Protein AF-A0A1Y2IR19-F1 (afdb_monomer_lite)

Organism: Trametes coccinea (strain BRFM310) (NCBI:txid1353009)

Structure (mmCIF, N/CA/C/O backbone):
data_AF-A0A1Y2IR19-F1
#
_entry.id   AF-A0A1Y2IR19-F1
#
loop_
_atom_site.group_PDB
_atom_site.id
_atom_site.type_symbol
_atom_site.label_atom_id
_atom_site.label_alt_id
_atom_site.label_comp_id
_atom_site.label_asym_id
_atom_site.label_entity_id
_atom_site.label_seq_id
_atom_site.pdbx_PDB_ins_code
_atom_site.Cartn_x
_atom_site.Cartn_y
_atom_site.Cartn_z
_atom_site.occupancy
_atom_site.B_iso_or_equiv
_atom_site.auth_seq_id
_atom_site.auth_comp_id
_atom_site.auth_asym_id
_atom_site.auth_atom_id
_atom_site.pdbx_PDB_model_num
ATOM 1 N N . MET A 1 1 ? 12.924 38.387 -30.082 1.00 34.22 1 MET A N 1
ATOM 2 C CA . MET A 1 1 ? 13.156 39.461 -31.068 1.00 34.22 1 MET A CA 1
ATOM 3 C C . MET A 1 1 ? 13.912 38.854 -32.235 1.00 34.22 1 MET A C 1
ATOM 5 O O . MET A 1 1 ? 14.969 38.280 -32.019 1.00 34.22 1 MET A O 1
ATOM 9 N N . ASN A 1 2 ? 13.281 38.864 -33.410 1.00 26.08 2 ASN A N 1
ATOM 10 C CA . ASN A 1 2 ? 13.802 38.359 -34.683 1.00 26.08 2 ASN A CA 1
ATOM 11 C C . ASN A 1 2 ? 15.073 39.099 -35.118 1.00 26.08 2 ASN A C 1
ATOM 13 O O . ASN A 1 2 ? 15.175 40.289 -34.840 1.00 26.08 2 ASN A O 1
ATOM 17 N N . MET A 1 3 ? 15.934 38.433 -35.898 1.00 25.92 3 MET A N 1
ATOM 18 C CA . MET A 1 3 ? 16.256 38.776 -37.306 1.00 25.92 3 MET A CA 1
ATOM 19 C C . MET A 1 3 ? 17.532 38.040 -37.758 1.00 25.92 3 MET A C 1
ATOM 21 O O . MET A 1 3 ? 18.566 38.133 -37.115 1.00 25.92 3 MET A O 1
ATOM 25 N N . CYS A 1 4 ? 17.408 37.119 -38.723 1.00 29.92 4 CYS A N 1
ATOM 26 C CA . CYS A 1 4 ? 17.711 37.288 -40.165 1.00 29.92 4 CYS A CA 1
ATOM 27 C C . CYS A 1 4 ? 19.209 37.134 -40.485 1.00 29.92 4 CYS A C 1
ATOM 29 O O . CYS A 1 4 ? 20.026 37.951 -40.094 1.00 29.92 4 CYS A O 1
ATOM 31 N N . ARG A 1 5 ? 19.609 36.003 -41.087 1.00 35.03 5 ARG A N 1
ATOM 32 C CA . ARG A 1 5 ? 19.753 35.804 -42.551 1.00 35.03 5 ARG A CA 1
ATOM 33 C C . ARG A 1 5 ? 20.664 36.847 -43.202 1.00 35.03 5 ARG A C 1
ATOM 35 O O . ARG A 1 5 ? 20.231 37.975 -43.375 1.00 35.03 5 ARG A O 1
ATOM 42 N N . LEU A 1 6 ? 21.787 36.399 -43.765 1.00 30.52 6 LEU A N 1
ATOM 43 C CA . LEU A 1 6 ? 22.109 36.739 -45.150 1.00 30.52 6 LEU A CA 1
ATOM 44 C C . LEU A 1 6 ? 22.976 35.648 -45.790 1.00 30.52 6 LEU A C 1
ATOM 46 O O . LEU A 1 6 ? 23.957 35.174 -45.227 1.00 30.52 6 LEU A O 1
ATOM 50 N N . CYS A 1 7 ? 22.519 35.235 -46.962 1.00 29.80 7 CYS A N 1
ATOM 51 C CA . CYS A 1 7 ? 23.092 34.273 -47.883 1.00 29.80 7 CYS A CA 1
ATOM 52 C C . CYS A 1 7 ? 23.447 35.055 -49.156 1.00 29.80 7 CYS A C 1
ATOM 54 O O . CYS A 1 7 ? 22.727 35.994 -49.499 1.00 29.80 7 CYS A O 1
ATOM 56 N N . GLY A 1 8 ? 24.488 34.631 -49.870 1.00 30.08 8 GLY A N 1
ATOM 57 C CA . GLY A 1 8 ? 24.754 35.011 -51.259 1.00 30.08 8 GLY A CA 1
ATOM 58 C C . GLY A 1 8 ? 26.119 35.667 -51.462 1.00 30.08 8 GLY A C 1
ATOM 59 O O . GLY A 1 8 ? 26.592 36.381 -50.591 1.00 30.08 8 GLY A O 1
ATOM 60 N N . LEU A 1 9 ? 26.806 35.509 -52.590 1.00 31.14 9 LEU A N 1
ATOM 61 C CA . LEU A 1 9 ? 26.592 34.734 -53.819 1.00 31.14 9 LEU A CA 1
ATOM 62 C C . LEU A 1 9 ? 27.781 35.112 -54.749 1.00 31.14 9 LEU A C 1
ATOM 64 O O . LEU A 1 9 ? 28.275 36.231 -54.655 1.00 31.14 9 LEU A O 1
ATOM 68 N N . LEU A 1 10 ? 28.125 34.226 -55.693 1.00 30.02 10 LEU A N 1
ATOM 69 C CA . LEU A 1 10 ? 28.715 34.497 -57.028 1.00 30.02 10 LEU A CA 1
ATOM 70 C C . LEU A 1 10 ? 30.253 34.572 -57.250 1.00 30.02 10 LEU A C 1
ATOM 72 O O . LEU A 1 10 ? 30.933 35.512 -56.863 1.00 30.02 10 LEU A O 1
ATOM 76 N N . ASN A 1 11 ? 30.679 33.611 -58.090 1.00 29.73 11 ASN A N 1
ATOM 77 C CA . ASN A 1 11 ? 31.452 33.729 -59.347 1.00 29.73 11 ASN A CA 1
ATOM 78 C C . ASN A 1 11 ? 32.995 33.899 -59.380 1.00 29.73 11 ASN A C 1
ATOM 80 O O . ASN A 1 11 ? 33.532 34.980 -59.192 1.00 29.73 11 ASN A O 1
ATOM 84 N N . CYS A 1 12 ? 33.655 32.784 -59.760 1.00 27.86 12 CYS A N 1
ATOM 85 C CA . CYS A 1 12 ? 34.624 32.531 -60.866 1.00 27.86 12 CYS A CA 1
ATOM 86 C C . CYS A 1 12 ? 35.079 33.693 -61.802 1.00 27.86 12 CYS A C 1
ATOM 88 O O . CYS A 1 12 ? 34.293 34.622 -61.964 1.00 27.86 12 CYS A O 1
ATOM 90 N N . PRO A 1 13 ? 36.175 33.576 -62.621 1.00 47.44 13 PRO A N 1
ATOM 91 C CA . PRO A 1 13 ? 37.194 32.503 -62.745 1.00 47.44 13 PRO A CA 1
ATOM 92 C C . PRO A 1 13 ? 38.672 32.952 -63.046 1.00 47.44 13 PRO A C 1
ATOM 94 O O . PRO A 1 13 ? 38.966 34.112 -63.292 1.00 47.44 13 PRO A O 1
ATOM 97 N N . HIS A 1 14 ? 39.577 31.960 -63.139 1.00 30.75 14 HIS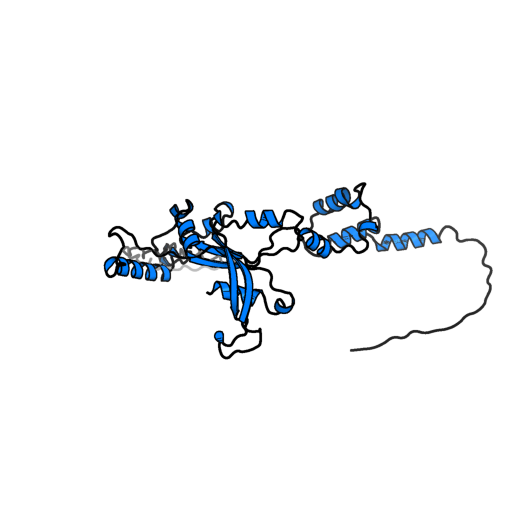 A N 1
ATOM 98 C CA . HIS A 1 14 ? 40.872 31.934 -63.866 1.00 30.75 14 HIS A CA 1
ATOM 99 C C . HIS A 1 14 ? 42.060 32.783 -63.362 1.00 30.75 14 HIS A C 1
ATOM 101 O O . HIS A 1 14 ? 42.230 33.948 -63.704 1.00 30.75 14 HIS A O 1
ATOM 107 N N . SER A 1 15 ? 43.030 32.100 -62.746 1.00 28.88 15 SER A N 1
ATOM 108 C CA . SER A 1 15 ? 44.446 32.246 -63.109 1.00 28.88 15 SER A CA 1
ATOM 109 C C . SER A 1 15 ? 45.190 30.957 -62.781 1.00 28.88 15 SER A C 1
ATOM 111 O O . SER A 1 15 ? 45.257 30.515 -61.637 1.00 28.88 15 SER A O 1
ATOM 113 N N . VAL A 1 16 ? 45.704 30.327 -63.834 1.00 37.91 16 VAL A N 1
ATOM 114 C CA . VAL A 1 16 ? 46.590 29.169 -63.771 1.00 37.91 16 VAL A CA 1
ATOM 115 C C . VAL A 1 16 ? 47.927 29.648 -63.216 1.00 37.91 16 VAL A C 1
ATOM 117 O O . VAL A 1 16 ? 48.659 30.353 -63.904 1.00 37.91 16 VAL A O 1
ATOM 120 N N . VAL A 1 17 ? 48.271 29.237 -61.997 1.00 30.05 17 VAL A N 1
ATOM 121 C CA . VAL A 1 17 ? 49.658 29.266 -61.527 1.00 30.05 17 VAL A CA 1
ATOM 122 C C . VAL A 1 17 ? 50.074 27.833 -61.243 1.00 30.05 17 VAL A C 1
ATOM 124 O O . VAL A 1 17 ? 49.653 27.204 -60.275 1.00 30.05 17 VAL A O 1
ATOM 127 N N . ARG A 1 18 ? 50.912 27.311 -62.141 1.00 35.47 18 ARG A N 1
ATOM 128 C CA . ARG A 1 18 ? 51.757 26.144 -61.900 1.00 35.47 18 ARG A CA 1
ATOM 129 C C . ARG A 1 18 ? 52.673 26.484 -60.721 1.00 35.47 18 ARG A C 1
ATOM 131 O O . ARG A 1 18 ? 53.614 27.251 -60.893 1.00 35.47 18 ARG A O 1
ATOM 138 N N . VAL A 1 19 ? 52.432 25.892 -59.554 1.00 32.03 19 VAL A N 1
ATOM 139 C CA . VAL A 1 19 ? 53.457 25.761 -58.511 1.00 32.03 19 VAL A CA 1
ATOM 140 C C . VAL A 1 19 ? 53.736 24.279 -58.319 1.00 32.03 19 VAL A C 1
ATOM 142 O O . VAL A 1 19 ? 52.945 23.526 -57.765 1.00 32.03 19 VAL A O 1
ATOM 145 N N . VAL A 1 20 ? 54.843 23.896 -58.948 1.00 33.44 20 VAL A N 1
ATOM 146 C CA . VAL A 1 20 ? 55.865 22.933 -58.533 1.00 33.44 20 VAL A CA 1
ATOM 147 C C . VAL A 1 20 ? 55.521 22.075 -57.309 1.00 33.44 20 VAL A C 1
ATOM 149 O O . VAL A 1 20 ? 55.267 22.568 -56.213 1.00 33.44 20 VAL A O 1
ATOM 152 N N . ALA A 1 21 ? 55.606 20.764 -57.532 1.00 42.03 21 ALA A N 1
ATOM 153 C CA . ALA A 1 21 ? 55.638 19.713 -56.529 1.00 42.03 21 ALA A CA 1
ATOM 154 C C . ALA A 1 21 ? 56.505 20.086 -55.316 1.00 42.03 21 ALA A C 1
ATOM 156 O O . ALA A 1 21 ? 57.689 20.381 -55.463 1.00 42.03 21 ALA A O 1
ATOM 157 N N . GLY A 1 22 ? 55.923 20.033 -54.117 1.00 41.91 22 GLY A N 1
ATOM 158 C CA . GLY A 1 22 ? 56.697 20.307 -52.911 1.00 41.91 22 GLY A CA 1
ATOM 159 C C . GLY A 1 22 ? 55.935 20.391 -51.596 1.00 41.91 22 GLY A C 1
ATOM 160 O O . GLY A 1 22 ? 56.416 21.068 -50.703 1.00 41.91 22 GLY A O 1
ATOM 161 N N . VAL A 1 23 ? 54.772 19.750 -51.424 1.00 40.78 23 VAL A N 1
ATOM 162 C CA . VAL A 1 23 ? 54.129 19.673 -50.095 1.00 40.78 23 VAL A CA 1
ATOM 163 C C . VAL A 1 23 ? 53.425 18.327 -49.938 1.00 40.78 23 VAL A C 1
ATOM 165 O O . VAL A 1 23 ? 52.211 18.238 -50.058 1.00 40.78 23 VAL A O 1
ATOM 168 N N . HIS A 1 24 ? 54.183 17.254 -49.695 1.00 46.19 24 HIS A N 1
ATOM 169 C CA . HIS A 1 24 ? 53.590 15.929 -49.451 1.00 46.19 24 HIS A CA 1
ATOM 170 C C . HIS A 1 24 ? 53.816 15.360 -48.044 1.00 46.19 24 H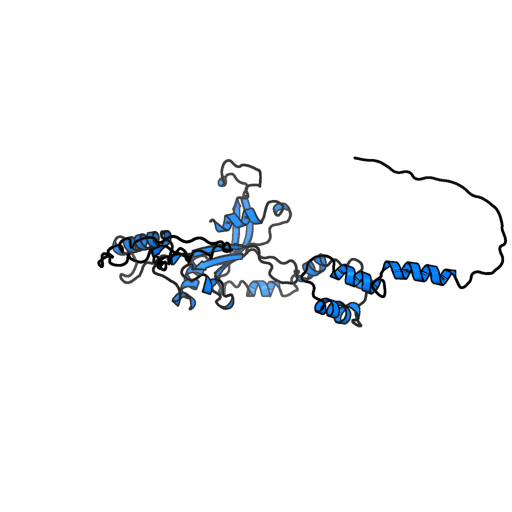IS A C 1
ATOM 172 O O . HIS A 1 24 ? 53.473 14.209 -47.807 1.00 46.19 24 HIS A O 1
ATOM 178 N N . LEU A 1 25 ? 54.316 16.149 -47.083 1.00 44.78 25 LEU A N 1
ATOM 179 C CA . LEU A 1 25 ? 54.524 15.641 -45.714 1.00 44.78 25 LEU A CA 1
ATOM 180 C C . LEU A 1 25 ? 54.126 16.591 -44.569 1.00 44.78 25 LEU A C 1
ATOM 182 O O . LEU A 1 25 ? 53.897 16.126 -43.458 1.00 44.78 25 LEU A O 1
ATOM 186 N N . LEU A 1 26 ? 53.981 17.898 -44.818 1.00 42.31 26 LEU A N 1
ATOM 187 C CA . LEU A 1 26 ? 53.621 18.879 -43.776 1.00 42.31 26 LEU A CA 1
ATOM 188 C C . LEU A 1 26 ? 52.103 19.048 -43.581 1.00 42.31 26 LEU A C 1
ATOM 190 O O . LEU A 1 26 ? 51.660 19.360 -42.481 1.00 42.31 26 LEU A O 1
ATOM 194 N N . GLY A 1 27 ? 51.296 18.785 -44.616 1.00 42.44 27 GLY A N 1
ATOM 195 C CA . GLY A 1 27 ? 49.835 18.933 -44.555 1.00 42.44 27 GLY A CA 1
ATOM 196 C C . GLY A 1 27 ? 49.112 17.818 -43.792 1.00 42.44 27 GLY A C 1
ATOM 197 O O . GLY A 1 27 ? 48.093 18.081 -43.164 1.00 42.44 27 GLY A O 1
ATOM 198 N N . LEU A 1 28 ? 49.648 16.588 -43.783 1.00 45.81 28 LEU A N 1
ATOM 199 C CA . LEU A 1 28 ? 49.054 15.499 -42.996 1.00 45.81 28 LEU A CA 1
ATOM 200 C C . LEU A 1 28 ? 49.224 15.735 -41.489 1.00 45.81 28 LEU A C 1
ATOM 202 O O . LEU A 1 28 ? 48.287 15.478 -40.745 1.00 45.81 28 LEU A O 1
ATOM 206 N N . ARG A 1 29 ? 50.373 16.272 -41.047 1.00 47.28 29 ARG A N 1
ATOM 207 C CA . ARG A 1 29 ? 50.648 16.527 -39.621 1.00 47.28 29 ARG A CA 1
ATOM 208 C C . ARG A 1 29 ? 49.739 17.601 -39.014 1.00 47.28 29 ARG A C 1
ATOM 210 O O . ARG A 1 29 ? 49.185 17.376 -37.945 1.00 47.28 29 ARG A O 1
ATOM 217 N N . ALA A 1 30 ? 49.522 18.714 -39.716 1.00 51.62 30 ALA A N 1
ATOM 218 C CA . ALA A 1 30 ? 48.674 19.806 -39.224 1.00 51.62 30 ALA A CA 1
ATOM 219 C C . ALA A 1 30 ? 47.174 19.435 -39.176 1.00 51.62 30 ALA A C 1
ATOM 221 O O . ALA A 1 30 ? 46.443 19.878 -38.290 1.00 51.62 30 ALA A O 1
ATOM 222 N N . VAL A 1 31 ? 46.707 18.583 -40.099 1.00 51.97 31 VAL A N 1
ATOM 223 C CA . VAL A 1 31 ? 45.335 18.041 -40.068 1.00 51.97 31 VAL A CA 1
ATOM 224 C C . VAL A 1 31 ? 45.185 16.984 -38.968 1.00 51.97 31 VAL A C 1
ATOM 226 O O . VAL A 1 31 ? 44.142 16.924 -38.326 1.00 51.97 31 VAL A O 1
ATOM 229 N N . THR A 1 32 ? 46.220 16.183 -38.683 1.00 51.78 32 THR A N 1
ATOM 230 C CA . THR A 1 32 ? 46.181 15.257 -37.540 1.00 51.78 32 THR A CA 1
ATOM 231 C C . THR A 1 32 ? 46.225 15.977 -36.191 1.00 51.78 32 THR A C 1
ATOM 233 O O . THR A 1 32 ? 45.463 15.589 -35.313 1.00 51.78 32 THR A O 1
ATOM 236 N N . GLU A 1 33 ? 47.024 17.044 -36.040 1.00 54.12 33 GLU A N 1
ATOM 237 C CA . GLU A 1 33 ? 47.124 17.827 -34.790 1.00 54.12 33 GLU A CA 1
ATOM 238 C C . GLU A 1 33 ? 45.807 18.545 -34.444 1.00 54.12 33 GLU A C 1
ATOM 240 O O . GLU A 1 33 ? 45.350 18.512 -33.302 1.00 54.12 33 GLU A O 1
ATOM 245 N N . THR A 1 34 ? 45.127 19.111 -35.444 1.00 56.09 34 THR A N 1
ATOM 246 C CA . THR A 1 34 ? 43.833 19.793 -35.251 1.00 56.09 34 THR A CA 1
ATOM 247 C C . THR A 1 34 ? 42.669 18.838 -34.949 1.00 56.09 34 THR A C 1
ATOM 249 O O . THR A 1 34 ? 41.704 19.240 -34.298 1.00 56.09 34 THR A O 1
ATOM 252 N N . ILE A 1 35 ? 42.746 17.568 -35.369 1.00 56.62 35 ILE A N 1
ATOM 253 C CA . ILE A 1 35 ? 41.749 16.535 -35.032 1.00 56.62 35 ILE A CA 1
ATOM 254 C C . ILE A 1 35 ? 42.007 15.943 -33.636 1.00 56.62 35 ILE A C 1
ATOM 256 O O . ILE A 1 35 ? 41.046 15.627 -32.930 1.00 56.62 35 ILE A O 1
ATOM 260 N N . THR A 1 36 ? 43.271 15.814 -33.209 1.00 55.16 36 THR A N 1
ATOM 261 C CA . THR A 1 36 ? 43.615 15.331 -31.859 1.00 55.16 36 THR A CA 1
ATOM 262 C C . THR A 1 36 ? 43.189 16.299 -30.755 1.00 55.16 36 THR A C 1
ATOM 264 O O . THR A 1 36 ? 42.723 15.844 -29.711 1.00 55.16 36 THR A O 1
ATOM 267 N N . ASP A 1 37 ? 43.230 17.611 -31.000 1.00 62.56 37 ASP A N 1
ATOM 268 C CA . ASP A 1 37 ? 42.786 18.611 -30.018 1.00 62.56 37 ASP A CA 1
ATOM 269 C C . ASP A 1 37 ? 41.266 18.615 -29.801 1.00 62.56 37 ASP A C 1
ATOM 271 O O . ASP A 1 37 ? 40.789 18.970 -28.725 1.00 62.56 37 ASP A O 1
ATOM 275 N N . PHE A 1 38 ? 40.479 18.186 -30.793 1.00 74.44 38 PHE A N 1
ATOM 276 C CA . PHE A 1 38 ? 39.017 18.250 -30.714 1.00 74.44 38 PHE A CA 1
ATOM 277 C C . PHE A 1 38 ? 38.425 17.299 -29.658 1.00 74.44 38 PHE A C 1
ATOM 279 O O . PHE A 1 38 ? 37.341 17.550 -29.129 1.00 74.44 38 PHE A O 1
ATOM 286 N N . PHE A 1 39 ? 39.124 16.202 -29.354 1.00 77.69 39 PHE A N 1
ATOM 287 C CA . PHE A 1 39 ? 38.665 15.174 -28.415 1.00 77.69 39 PHE A CA 1
ATOM 288 C C . PHE A 1 39 ? 39.560 15.031 -27.180 1.00 77.69 39 PHE A C 1
ATOM 290 O O . PHE A 1 39 ? 39.261 14.205 -26.314 1.00 77.69 39 PHE A O 1
ATOM 297 N N . ALA A 1 40 ? 40.617 15.843 -27.065 1.00 77.19 40 ALA A N 1
ATOM 298 C CA . ALA A 1 40 ? 41.443 15.915 -25.867 1.00 77.19 40 ALA A CA 1
ATOM 299 C C . ALA A 1 40 ? 40.567 16.216 -24.628 1.00 77.19 40 ALA A C 1
ATOM 301 O O . ALA A 1 40 ? 39.630 17.014 -24.713 1.00 77.19 40 ALA A O 1
ATOM 302 N N . PRO A 1 41 ? 40.815 15.573 -23.472 1.00 86.31 41 PRO A N 1
ATOM 303 C CA . PRO A 1 41 ? 41.969 14.734 -23.121 1.00 86.31 41 PRO A CA 1
ATOM 304 C C . PRO A 1 41 ? 41.881 13.256 -23.564 1.00 86.31 41 PRO A C 1
ATOM 306 O O . PRO A 1 41 ? 42.702 12.446 -23.140 1.00 86.31 41 PRO A O 1
ATOM 309 N N . PHE A 1 42 ? 40.895 12.859 -24.372 1.00 86.25 42 PHE A N 1
ATOM 310 C CA . PHE A 1 42 ? 40.660 11.453 -24.716 1.00 86.25 42 PHE A CA 1
ATOM 311 C C . PHE A 1 42 ? 41.377 11.027 -26.005 1.00 86.25 42 PHE A C 1
ATOM 313 O O . PHE A 1 42 ? 41.494 11.792 -26.958 1.00 86.25 42 PHE A O 1
ATOM 320 N N . LEU A 1 43 ? 41.813 9.761 -26.049 1.00 84.31 43 LEU A N 1
ATOM 321 C CA . LEU A 1 43 ? 42.665 9.207 -27.115 1.00 84.31 43 LEU A CA 1
ATOM 322 C C . LEU A 1 43 ? 41.990 9.116 -28.492 1.00 84.31 43 LEU A C 1
ATOM 324 O O . LEU A 1 43 ? 42.675 9.040 -29.509 1.00 84.31 43 LEU A O 1
ATOM 328 N N . ASN A 1 44 ? 40.658 9.053 -28.539 1.00 86.25 44 ASN A N 1
ATOM 329 C CA . ASN A 1 44 ? 39.901 8.989 -29.785 1.00 86.25 44 ASN A CA 1
ATOM 330 C C . ASN A 1 44 ? 38.444 9.443 -29.592 1.00 86.25 44 ASN A C 1
ATOM 332 O O . ASN A 1 44 ? 37.932 9.544 -28.474 1.00 86.25 44 ASN A O 1
ATOM 336 N N . ALA A 1 45 ? 37.760 9.674 -30.714 1.00 86.81 45 ALA A N 1
ATOM 337 C CA . ALA A 1 45 ? 36.379 10.143 -30.745 1.00 86.81 45 ALA A CA 1
ATOM 338 C C . ALA A 1 45 ? 35.379 9.191 -30.059 1.00 86.81 45 ALA A C 1
ATOM 340 O O . ALA A 1 45 ? 34.390 9.664 -29.499 1.00 86.81 45 ALA A O 1
ATOM 341 N N . SER A 1 46 ? 35.606 7.873 -30.093 1.00 89.25 46 SER A N 1
ATOM 342 C CA . SER A 1 46 ? 34.709 6.884 -29.478 1.00 89.25 46 SER A CA 1
ATOM 343 C C . SER A 1 46 ? 34.768 6.960 -27.955 1.00 89.25 46 SER A C 1
ATOM 345 O O . SER A 1 46 ? 33.726 7.091 -27.314 1.00 89.25 46 SER A O 1
ATOM 347 N N . VAL A 1 47 ? 35.979 6.991 -27.386 1.00 90.19 47 VAL A N 1
ATOM 348 C CA . VAL A 1 47 ? 36.194 7.175 -25.942 1.00 90.19 47 VAL A CA 1
ATOM 349 C C . VAL A 1 47 ? 35.639 8.524 -25.495 1.00 90.19 47 VAL A C 1
ATOM 351 O O . VAL A 1 47 ? 34.915 8.585 -24.506 1.00 90.19 47 VAL A O 1
ATOM 354 N N . PHE A 1 48 ? 35.875 9.597 -26.257 1.00 91.31 48 PHE A N 1
ATOM 355 C CA . PHE A 1 48 ? 35.278 10.901 -25.963 1.00 91.31 48 PHE A CA 1
ATOM 356 C C . PHE A 1 48 ? 33.745 10.856 -25.947 1.00 91.31 48 PHE A C 1
ATOM 358 O O . PHE A 1 48 ? 33.130 11.378 -25.023 1.00 91.31 48 PHE A O 1
ATOM 365 N N . ARG A 1 49 ? 33.096 10.248 -26.952 1.00 89.62 49 ARG A N 1
ATOM 366 C CA . ARG A 1 49 ? 31.624 10.171 -27.026 1.00 89.62 49 ARG A CA 1
ATOM 367 C C . ARG A 1 49 ? 31.043 9.359 -25.873 1.00 89.62 49 ARG A C 1
ATOM 369 O O . ARG A 1 49 ? 30.040 9.780 -25.299 1.00 89.62 49 ARG A O 1
ATOM 376 N N . LEU A 1 50 ? 31.692 8.251 -25.526 1.00 91.25 50 LEU A N 1
ATOM 377 C CA . LEU A 1 50 ? 31.311 7.411 -24.398 1.00 91.25 50 LEU A CA 1
ATOM 378 C C . LEU A 1 50 ? 31.451 8.170 -23.070 1.00 91.25 50 LEU A C 1
ATOM 380 O O . LEU A 1 50 ? 30.493 8.250 -22.305 1.00 91.25 50 LEU A O 1
ATOM 384 N N . MET A 1 51 ? 32.598 8.810 -22.833 1.00 91.38 51 MET A N 1
ATOM 385 C CA . MET A 1 51 ? 32.848 9.591 -21.616 1.00 91.38 51 MET A CA 1
ATOM 386 C C . MET A 1 51 ? 31.948 10.827 -21.531 1.00 91.38 51 MET A C 1
ATOM 388 O O . MET A 1 51 ? 31.440 11.163 -20.465 1.00 91.38 51 MET A O 1
ATOM 392 N N . ARG A 1 52 ? 31.660 11.480 -22.660 1.00 89.81 52 ARG A N 1
ATOM 393 C CA . ARG A 1 52 ? 30.687 12.576 -22.732 1.00 89.81 52 ARG A CA 1
ATOM 394 C C . ARG A 1 52 ? 29.281 12.105 -22.365 1.00 89.81 52 ARG A C 1
ATOM 396 O O . ARG A 1 52 ? 28.580 12.829 -21.665 1.00 89.81 52 ARG A O 1
ATOM 403 N N . TRP A 1 53 ? 28.861 10.921 -22.819 1.00 89.75 53 TRP A N 1
ATOM 404 C CA . TRP A 1 53 ? 27.595 10.320 -22.392 1.00 89.75 53 TRP A CA 1
ATOM 405 C C . TRP A 1 53 ? 27.608 9.990 -20.894 1.00 89.75 53 TRP A C 1
ATOM 407 O O . TRP A 1 53 ? 26.648 10.319 -20.196 1.00 89.75 53 TRP A O 1
ATOM 417 N N . TYR A 1 54 ? 28.705 9.423 -20.388 1.00 86.81 54 TYR A N 1
ATOM 418 C CA . TYR A 1 54 ? 28.873 9.093 -18.974 1.00 86.81 54 TYR A CA 1
ATOM 419 C C . TYR A 1 54 ? 28.713 10.328 -18.075 1.00 86.81 54 TYR A C 1
ATOM 421 O O . TYR A 1 54 ? 27.915 10.311 -17.139 1.00 86.81 54 TYR A O 1
ATOM 429 N N . TYR A 1 55 ? 29.376 11.433 -18.426 1.00 86.06 55 TYR A N 1
ATOM 430 C CA . TYR A 1 55 ? 29.252 12.708 -17.714 1.00 86.06 55 TYR A CA 1
ATOM 431 C C . TYR A 1 55 ? 27.941 13.458 -17.990 1.00 86.06 55 TYR A C 1
ATOM 433 O O . TYR A 1 55 ? 27.639 14.436 -17.308 1.00 86.06 55 TYR A O 1
ATOM 441 N N . SER A 1 56 ? 27.144 13.031 -18.973 1.00 81.06 56 SER A N 1
ATOM 442 C CA . SER A 1 56 ? 25.830 13.620 -19.229 1.00 81.06 56 SER A CA 1
ATOM 443 C C . SER A 1 56 ? 24.754 13.005 -18.325 1.00 81.06 56 SER A C 1
ATOM 445 O O . SER A 1 56 ? 24.692 11.791 -18.133 1.00 81.06 56 SER A O 1
ATOM 447 N N . GLY A 1 57 ? 23.847 13.828 -17.796 1.00 71.38 57 GLY A N 1
ATOM 448 C CA . GLY A 1 57 ? 22.668 13.364 -17.057 1.00 71.38 57 GLY A CA 1
ATOM 449 C C . GLY A 1 57 ? 22.915 13.058 -15.573 1.00 71.38 57 GLY A C 1
ATOM 450 O O . GLY A 1 57 ? 23.632 13.782 -14.895 1.00 71.38 57 GLY A O 1
ATOM 451 N N . SER A 1 58 ? 22.236 12.026 -15.056 1.00 69.06 58 SER A N 1
ATOM 452 C CA . SER A 1 58 ? 22.143 11.734 -13.615 1.00 69.06 58 SER A CA 1
ATOM 453 C C . SER A 1 58 ? 23.456 11.235 -12.993 1.00 69.06 58 SER A C 1
ATOM 455 O O . SER A 1 58 ? 24.170 10.449 -13.619 1.00 69.06 58 SER A O 1
ATOM 457 N N . ALA A 1 59 ? 23.719 11.625 -11.739 1.00 70.19 59 ALA A N 1
ATOM 458 C CA . ALA A 1 59 ? 24.935 11.321 -10.969 1.00 70.19 59 ALA A CA 1
ATOM 459 C C . ALA A 1 59 ? 25.049 9.858 -10.477 1.00 70.19 59 ALA A C 1
ATOM 461 O O . ALA A 1 59 ? 25.922 9.543 -9.678 1.00 70.19 59 ALA A O 1
ATOM 462 N N . VAL A 1 60 ? 24.167 8.963 -10.934 1.00 76.88 60 VAL A N 1
ATOM 463 C CA . VAL A 1 60 ? 24.090 7.559 -10.478 1.00 76.88 60 VAL A CA 1
ATOM 464 C C . VAL A 1 60 ? 24.923 6.603 -11.347 1.00 76.88 60 VAL A C 1
ATOM 466 O O . VAL A 1 60 ? 24.957 5.406 -11.084 1.00 76.88 60 VAL A O 1
ATOM 469 N N . LYS A 1 61 ? 25.594 7.087 -12.402 1.00 85.19 61 LYS A N 1
ATOM 470 C CA . LYS A 1 61 ? 26.465 6.228 -13.223 1.00 85.19 61 LYS A CA 1
ATOM 471 C C . LYS A 1 61 ? 27.782 5.984 -12.493 1.00 85.19 61 LYS A C 1
ATOM 473 O O . LYS A 1 61 ? 28.414 6.937 -12.043 1.00 85.19 61 LYS A O 1
ATOM 478 N N . SER A 1 62 ? 28.196 4.724 -12.400 1.00 87.75 62 SER A N 1
ATOM 479 C CA . SER A 1 62 ? 29.481 4.337 -11.815 1.00 87.75 62 SER A CA 1
ATOM 480 C C . SER A 1 62 ? 30.484 3.967 -12.908 1.00 87.75 62 SER A C 1
ATOM 482 O O . SER A 1 62 ? 30.096 3.511 -13.985 1.00 87.75 62 SER A O 1
ATOM 484 N N . ALA A 1 63 ? 31.778 4.130 -12.624 1.00 88.75 63 ALA A N 1
ATOM 485 C CA . ALA A 1 63 ? 32.831 3.737 -13.557 1.00 88.75 63 ALA A CA 1
ATOM 486 C C . ALA A 1 63 ? 32.779 2.227 -13.862 1.00 88.75 63 ALA A C 1
ATOM 488 O O . ALA A 1 63 ? 32.923 1.837 -15.012 1.00 88.75 63 ALA A O 1
ATOM 489 N N . GLY A 1 64 ? 32.456 1.393 -12.866 1.00 91.00 64 GLY A N 1
ATOM 490 C CA . GLY A 1 64 ? 32.318 -0.054 -13.064 1.00 91.00 64 GLY A CA 1
ATOM 491 C C . GLY A 1 64 ? 31.153 -0.447 -13.980 1.00 91.00 64 GLY A C 1
ATOM 492 O O . GLY A 1 64 ? 31.286 -1.375 -14.770 1.00 91.00 64 GLY A O 1
ATOM 493 N N . GLU A 1 65 ? 30.027 0.273 -13.937 1.00 88.50 65 GLU A N 1
ATOM 494 C CA . GLU A 1 65 ? 28.931 0.059 -14.898 1.00 88.50 65 GLU A CA 1
ATOM 495 C C . GLU A 1 65 ? 29.319 0.507 -16.315 1.00 88.50 65 GLU A C 1
ATOM 497 O O . GLU A 1 65 ? 28.883 -0.094 -17.297 1.00 88.50 65 GLU A O 1
ATOM 502 N N . LEU A 1 66 ? 30.162 1.539 -16.439 1.00 91.00 66 LEU A N 1
ATOM 503 C CA . LEU A 1 66 ? 30.691 1.966 -17.733 1.00 91.00 66 LEU A CA 1
ATOM 504 C C . LEU A 1 66 ? 31.623 0.907 -18.338 1.00 91.00 66 LEU A C 1
ATOM 506 O O . LEU A 1 66 ? 31.519 0.631 -19.532 1.00 91.00 66 LEU A O 1
ATOM 510 N N . ASP A 1 67 ? 32.478 0.290 -17.521 1.00 94.19 67 ASP A N 1
ATOM 511 C CA . ASP A 1 67 ? 33.355 -0.801 -17.958 1.00 94.19 67 ASP A CA 1
ATOM 512 C C . ASP A 1 67 ? 32.536 -2.004 -18.449 1.00 94.19 67 ASP A C 1
ATOM 514 O O . ASP A 1 67 ? 32.812 -2.531 -19.528 1.00 94.19 67 ASP A O 1
ATOM 518 N N . ARG A 1 68 ? 31.470 -2.386 -17.727 1.00 93.44 68 ARG A N 1
ATOM 519 C CA . ARG A 1 68 ? 30.535 -3.444 -18.160 1.00 93.44 68 ARG A CA 1
ATOM 520 C C . ARG A 1 68 ? 29.858 -3.110 -19.487 1.00 93.44 68 ARG A C 1
ATOM 522 O O . ARG A 1 68 ? 29.795 -3.960 -20.365 1.00 93.44 68 ARG A O 1
ATOM 529 N N . LEU A 1 69 ? 29.414 -1.866 -19.692 1.00 93.31 69 LEU A N 1
ATOM 530 C CA . LEU A 1 69 ? 28.844 -1.447 -20.980 1.00 93.31 69 LEU A CA 1
ATOM 531 C C . LEU A 1 69 ? 29.838 -1.638 -22.139 1.00 93.31 69 LEU A C 1
ATOM 533 O O . LEU A 1 69 ? 29.440 -2.008 -23.241 1.00 93.31 69 LEU A O 1
ATOM 537 N N . VAL A 1 70 ? 31.129 -1.391 -21.920 1.00 94.94 70 VAL A N 1
ATOM 538 C CA . VAL A 1 70 ? 32.138 -1.595 -22.966 1.00 94.94 70 VAL A CA 1
ATOM 539 C C . VAL A 1 70 ? 32.404 -3.079 -23.185 1.00 94.94 70 VAL A C 1
ATOM 541 O O . VAL A 1 70 ? 32.335 -3.544 -24.320 1.00 94.94 70 VAL A O 1
ATOM 544 N N . HIS A 1 71 ? 32.710 -3.815 -22.122 1.00 94.31 71 HIS A N 1
ATOM 545 C CA . HIS A 1 71 ? 33.199 -5.185 -22.231 1.00 94.31 71 HIS A CA 1
ATOM 546 C C . HIS A 1 71 ? 32.098 -6.210 -22.499 1.00 94.31 71 HIS A C 1
ATOM 548 O O . HIS A 1 71 ? 32.312 -7.111 -23.305 1.00 94.31 71 HIS A O 1
ATOM 554 N N . ASP A 1 72 ? 30.928 -6.039 -21.888 1.00 93.88 72 ASP A N 1
ATOM 555 C CA . ASP A 1 72 ? 29.845 -7.022 -21.945 1.00 93.88 72 ASP A CA 1
ATOM 556 C C . ASP A 1 72 ? 28.836 -6.713 -23.060 1.00 93.88 72 ASP A C 1
ATOM 558 O O . ASP A 1 72 ? 28.061 -7.586 -23.436 1.00 93.88 72 ASP A O 1
ATOM 562 N N . VAL A 1 73 ? 28.826 -5.479 -23.586 1.00 92.88 73 VAL A N 1
ATOM 563 C CA . VAL A 1 73 ? 27.892 -5.057 -24.645 1.00 92.88 73 VAL A CA 1
ATOM 564 C C . VAL A 1 73 ? 28.640 -4.644 -25.907 1.00 92.88 73 VAL A C 1
ATOM 566 O O . VAL A 1 73 ? 28.531 -5.326 -26.913 1.00 92.88 73 VAL A O 1
ATOM 569 N N . ILE A 1 74 ? 29.422 -3.558 -25.884 1.00 94.56 74 ILE A N 1
ATOM 570 C CA . ILE A 1 74 ? 30.029 -3.003 -27.115 1.00 94.56 74 ILE A CA 1
ATOM 571 C C . ILE A 1 74 ? 31.044 -3.964 -27.752 1.00 94.56 74 ILE A C 1
ATOM 573 O O . ILE A 1 74 ? 31.171 -4.003 -28.974 1.00 94.56 74 ILE A O 1
ATOM 577 N N . LEU A 1 75 ? 31.798 -4.698 -26.932 1.00 94.88 75 LEU A N 1
ATOM 578 C CA . LEU A 1 75 ? 32.805 -5.661 -27.382 1.00 94.88 75 LEU A CA 1
ATOM 579 C C . LEU A 1 75 ? 32.277 -7.100 -27.465 1.00 94.88 75 LEU A C 1
ATOM 581 O O . LEU A 1 75 ? 33.060 -8.001 -27.779 1.00 94.88 75 LEU A O 1
ATOM 585 N N . ALA A 1 76 ? 30.990 -7.333 -27.186 1.00 94.69 76 ALA A N 1
ATOM 586 C CA . ALA A 1 76 ? 30.408 -8.664 -27.297 1.00 94.69 76 ALA A CA 1
ATOM 587 C C . ALA A 1 76 ? 30.470 -9.158 -28.759 1.00 94.69 76 ALA A C 1
ATOM 589 O O . ALA A 1 76 ? 30.288 -8.367 -29.688 1.00 94.69 76 ALA A O 1
ATOM 590 N N . PRO A 1 77 ? 30.757 -10.451 -29.000 1.00 94.94 77 PRO A N 1
ATOM 591 C CA . PRO A 1 77 ? 30.991 -10.974 -30.350 1.00 94.94 77 PRO A CA 1
ATOM 592 C C . PRO A 1 77 ? 29.746 -10.940 -31.249 1.00 94.94 77 PRO A C 1
ATOM 594 O O . PRO A 1 77 ? 29.871 -10.980 -32.470 1.00 94.94 77 PRO A O 1
ATOM 597 N N . ASP A 1 78 ? 28.563 -10.885 -30.647 1.00 93.56 78 ASP A N 1
ATOM 598 C CA . ASP A 1 78 ? 27.249 -10.800 -31.278 1.00 93.56 78 ASP A CA 1
ATOM 599 C C . ASP A 1 78 ? 26.680 -9.369 -31.301 1.00 93.56 78 ASP A C 1
ATOM 601 O O . ASP A 1 78 ? 25.549 -9.165 -31.736 1.00 93.56 78 ASP A O 1
ATOM 605 N N . PHE A 1 79 ? 27.453 -8.365 -30.873 1.00 93.81 79 PHE A N 1
ATOM 606 C CA . PHE A 1 79 ? 27.039 -6.966 -30.921 1.00 93.81 79 PHE A CA 1
ATOM 607 C C . PHE A 1 79 ? 27.242 -6.368 -32.317 1.00 93.81 79 PHE A C 1
ATOM 609 O O . PHE A 1 79 ? 28.373 -6.158 -32.762 1.00 93.81 79 PHE A O 1
ATOM 616 N N . ASP A 1 80 ? 26.143 -6.011 -32.984 1.00 94.25 80 ASP A N 1
ATOM 617 C CA . ASP A 1 80 ? 26.169 -5.235 -34.223 1.00 94.25 80 ASP A CA 1
ATOM 618 C C . ASP A 1 80 ? 25.652 -3.802 -33.978 1.00 94.25 80 ASP A C 1
ATOM 620 O O . ASP A 1 80 ? 24.472 -3.595 -33.677 1.00 94.25 80 ASP A O 1
ATOM 624 N N . PRO A 1 81 ? 26.491 -2.761 -34.149 1.00 91.56 81 PRO A N 1
ATOM 625 C CA . PRO A 1 81 ? 26.042 -1.373 -34.081 1.00 91.56 81 PRO A CA 1
ATOM 626 C C . PRO A 1 81 ? 24.881 -1.034 -35.033 1.00 91.56 81 PRO A C 1
ATOM 628 O O . PRO A 1 81 ? 24.155 -0.070 -34.774 1.00 91.56 81 PRO A O 1
ATOM 631 N N . GLN A 1 82 ? 24.707 -1.772 -36.137 1.00 94.31 82 GLN A N 1
ATOM 632 C CA . GLN A 1 82 ? 23.615 -1.551 -37.090 1.00 94.31 82 GLN A CA 1
ATOM 633 C C . GLN A 1 82 ? 22.239 -1.902 -36.510 1.00 94.31 82 GLN A C 1
ATOM 635 O O . GLN A 1 82 ? 21.254 -1.267 -36.894 1.00 94.31 82 GLN A O 1
ATOM 640 N N . ASP A 1 83 ? 22.161 -2.806 -35.530 1.00 91.00 83 ASP A N 1
ATOM 641 C CA . ASP A 1 83 ? 20.899 -3.174 -34.872 1.00 91.00 83 ASP A CA 1
ATOM 642 C C . ASP A 1 83 ? 20.281 -1.999 -34.095 1.00 91.00 83 ASP A C 1
ATOM 644 O O . ASP A 1 83 ? 19.077 -1.963 -33.830 1.00 91.00 83 ASP A O 1
ATOM 648 N N . PHE A 1 84 ? 21.081 -0.974 -33.781 1.00 91.38 84 PHE A N 1
ATOM 649 C CA . PHE A 1 84 ? 20.616 0.236 -33.106 1.00 91.38 84 PHE A CA 1
ATOM 650 C C . PHE A 1 84 ? 20.028 1.291 -34.055 1.00 91.38 84 PHE A C 1
ATOM 652 O O . PHE A 1 84 ? 19.570 2.347 -33.598 1.00 91.38 84 PHE A O 1
ATOM 659 N N . LEU A 1 85 ? 19.985 1.038 -35.368 1.00 90.81 85 LEU A N 1
ATOM 660 C CA . LEU A 1 85 ? 19.321 1.924 -36.323 1.00 90.81 85 LEU A CA 1
ATOM 661 C C . LEU A 1 85 ? 17.812 1.982 -36.040 1.00 90.81 85 LEU A C 1
ATOM 663 O O . LEU A 1 85 ? 17.050 1.066 -36.327 1.00 90.81 85 LEU A O 1
ATOM 667 N N . GLY A 1 86 ? 17.367 3.102 -35.466 1.00 86.81 86 GLY A N 1
ATOM 668 C CA . GLY A 1 86 ? 15.977 3.285 -35.042 1.00 86.81 86 GLY A CA 1
ATOM 669 C C . GLY A 1 86 ? 15.665 2.737 -33.645 1.00 86.81 86 GLY A C 1
ATOM 670 O O . GLY A 1 86 ? 14.496 2.760 -33.243 1.00 86.81 86 GLY A O 1
ATOM 671 N N . PHE A 1 87 ? 16.681 2.306 -32.886 1.00 91.00 87 PHE A N 1
ATOM 672 C CA . PHE A 1 87 ? 16.522 1.903 -31.492 1.00 91.00 87 PHE A CA 1
ATOM 673 C C . PHE A 1 87 ? 15.901 3.029 -30.667 1.00 91.00 87 PHE A C 1
ATOM 675 O O . PHE A 1 87 ? 16.331 4.186 -30.696 1.00 91.00 87 PHE A O 1
ATOM 682 N N . ARG A 1 88 ? 14.885 2.670 -29.882 1.00 88.56 88 ARG A N 1
ATOM 683 C CA . ARG A 1 88 ? 14.297 3.549 -28.875 1.00 88.56 88 ARG A CA 1
ATOM 684 C C . ARG A 1 88 ? 14.120 2.758 -27.596 1.00 88.56 88 ARG A C 1
ATOM 686 O O . ARG A 1 88 ? 13.244 1.902 -27.545 1.00 88.56 88 ARG A O 1
ATOM 693 N N . ALA A 1 89 ? 14.863 3.129 -26.554 1.00 85.56 89 ALA A N 1
ATOM 694 C CA . ALA A 1 89 ? 14.777 2.490 -25.240 1.00 85.56 89 ALA A CA 1
ATOM 695 C C . ALA A 1 89 ? 13.322 2.347 -24.758 1.00 85.56 89 ALA A C 1
ATOM 697 O O . ALA A 1 89 ? 12.920 1.278 -24.323 1.00 85.56 89 ALA A O 1
ATOM 698 N N . LYS A 1 90 ? 12.490 3.383 -24.947 1.00 81.56 90 LYS A N 1
ATOM 699 C CA . LYS A 1 90 ? 11.063 3.335 -24.597 1.00 81.56 90 LYS A CA 1
ATOM 700 C C . LYS A 1 90 ? 10.300 2.194 -25.288 1.00 81.56 90 LYS A C 1
ATOM 702 O O . LYS A 1 90 ? 9.486 1.551 -24.647 1.00 81.56 90 LYS A O 1
ATOM 707 N N . LYS A 1 91 ? 10.562 1.944 -26.574 1.00 86.31 91 LYS A N 1
ATOM 708 C CA . LYS A 1 91 ? 9.881 0.893 -27.346 1.00 86.31 91 LYS A CA 1
ATOM 709 C C . LYS A 1 91 ? 10.285 -0.499 -26.856 1.00 86.31 91 LYS A C 1
ATOM 711 O O . LYS A 1 91 ? 9.440 -1.379 -26.780 1.00 86.31 91 LYS A O 1
ATOM 716 N N . GLU A 1 92 ? 11.556 -0.684 -26.507 1.00 85.31 92 GLU A N 1
ATOM 717 C CA . GLU A 1 92 ? 12.024 -1.954 -25.942 1.00 85.31 92 GLU A CA 1
ATOM 718 C C . GLU A 1 92 ? 11.432 -2.209 -24.555 1.00 85.31 92 GLU A C 1
ATOM 720 O O . GLU A 1 92 ? 10.988 -3.319 -24.283 1.00 85.31 92 GLU A O 1
ATOM 725 N N . LEU A 1 93 ? 11.322 -1.173 -23.718 1.00 80.81 93 LEU A N 1
ATOM 726 C CA . LEU A 1 93 ? 10.626 -1.274 -22.434 1.00 80.81 93 LEU A CA 1
ATOM 727 C C . LEU A 1 93 ? 9.131 -1.606 -22.627 1.00 80.81 93 LEU A C 1
ATOM 729 O O . LEU A 1 93 ? 8.628 -2.512 -21.976 1.00 80.81 93 LEU A O 1
ATOM 733 N N . GLU A 1 94 ? 8.439 -0.952 -23.567 1.00 80.81 94 GLU A N 1
ATOM 734 C CA . GLU A 1 94 ? 7.041 -1.270 -23.918 1.00 80.81 94 GLU A CA 1
ATOM 735 C C . GLU A 1 94 ? 6.887 -2.717 -24.440 1.00 80.81 94 GLU A C 1
ATOM 737 O O . GLU A 1 94 ? 5.893 -3.386 -24.156 1.00 80.81 94 GLU A O 1
ATOM 742 N N . ARG A 1 95 ? 7.880 -3.235 -25.177 1.00 81.00 95 ARG A N 1
ATOM 743 C CA . ARG A 1 95 ? 7.897 -4.631 -25.639 1.00 81.00 95 ARG A CA 1
ATOM 744 C C . ARG A 1 95 ? 8.003 -5.612 -24.471 1.00 81.00 95 ARG A C 1
ATOM 746 O O . ARG A 1 95 ? 7.327 -6.633 -24.502 1.00 81.00 95 ARG A O 1
ATOM 753 N N . MET A 1 96 ? 8.793 -5.296 -23.444 1.00 75.94 96 MET A N 1
ATOM 754 C CA . MET A 1 96 ? 8.885 -6.114 -22.225 1.00 75.94 96 MET A CA 1
ATOM 755 C C . MET A 1 96 ? 7.582 -6.131 -21.416 1.00 75.94 96 MET A C 1
ATOM 757 O O . MET A 1 96 ? 7.318 -7.107 -20.721 1.00 75.94 96 MET A O 1
ATOM 761 N N . ASP A 1 97 ? 6.759 -5.085 -21.525 1.00 73.88 97 ASP A N 1
ATOM 762 C CA . ASP A 1 97 ? 5.443 -5.034 -20.877 1.00 73.88 97 ASP A CA 1
ATOM 763 C C . ASP A 1 97 ? 4.374 -5.843 -21.627 1.00 73.88 97 ASP A C 1
ATOM 765 O O . ASP A 1 97 ? 3.270 -6.033 -21.112 1.00 73.88 97 ASP A O 1
ATOM 769 N N . THR A 1 98 ? 4.658 -6.279 -22.861 1.00 71.44 98 THR A N 1
ATOM 770 C CA . THR A 1 98 ? 3.690 -7.019 -23.672 1.00 71.44 98 THR A CA 1
ATOM 771 C C . THR A 1 98 ? 3.622 -8.464 -23.171 1.00 71.44 98 THR A C 1
ATOM 773 O O . THR A 1 98 ? 4.635 -9.164 -23.220 1.00 71.44 98 THR A O 1
ATOM 776 N N . PRO A 1 99 ? 2.456 -8.931 -22.686 1.00 63.62 99 PRO A N 1
ATOM 777 C CA . PRO A 1 99 ? 2.321 -10.295 -22.201 1.00 63.62 99 PRO A CA 1
ATOM 778 C C . PRO A 1 99 ? 2.617 -11.295 -23.327 1.00 63.62 99 PRO A C 1
ATOM 780 O O . PRO A 1 99 ? 2.050 -11.196 -24.413 1.00 63.62 99 PRO A O 1
ATOM 783 N N . ILE A 1 100 ? 3.519 -12.240 -23.062 1.00 69.19 100 ILE A N 1
ATOM 784 C CA . ILE A 1 100 ? 3.791 -13.393 -23.932 1.00 69.19 100 ILE A CA 1
ATOM 785 C C . ILE A 1 100 ? 2.624 -14.384 -23.785 1.00 69.19 100 ILE A C 1
ATOM 787 O O . ILE A 1 100 ? 1.977 -14.413 -22.734 1.00 69.19 100 ILE A O 1
ATOM 791 N N . ASP A 1 101 ? 2.357 -15.203 -24.803 1.00 54.28 101 ASP A N 1
ATOM 792 C CA . ASP A 1 101 ? 1.398 -16.310 -24.717 1.00 54.28 101 ASP A CA 1
ATOM 793 C C . ASP A 1 101 ? 1.643 -17.134 -23.432 1.00 54.28 101 ASP A C 1
ATOM 795 O O . ASP A 1 101 ? 2.744 -17.634 -23.200 1.00 54.28 101 ASP A O 1
ATOM 799 N N . GLY A 1 102 ? 0.631 -17.208 -22.556 1.00 56.94 102 GLY A N 1
ATOM 800 C CA . GLY A 1 102 ? 0.718 -17.799 -21.207 1.00 56.94 102 GLY A CA 1
ATOM 801 C C . GLY A 1 102 ? 0.691 -16.794 -20.043 1.00 56.94 102 GLY A C 1
ATOM 802 O O . GLY A 1 102 ? 0.355 -17.161 -18.920 1.00 56.94 102 GLY A O 1
ATOM 803 N N . ALA A 1 103 ? 0.943 -15.507 -20.290 1.00 61.44 103 ALA A N 1
ATOM 804 C CA . ALA A 1 103 ? 0.840 -14.469 -19.261 1.00 61.44 103 ALA A CA 1
ATOM 805 C C . ALA A 1 103 ? -0.614 -14.164 -18.851 1.00 61.44 103 ALA A C 1
ATOM 807 O O . ALA A 1 103 ? -0.851 -13.686 -17.745 1.00 61.44 103 ALA A O 1
ATOM 808 N N . GLU A 1 104 ? -1.598 -14.439 -19.710 1.00 59.16 104 GLU A N 1
ATOM 809 C CA . GLU A 1 104 ? -3.020 -14.339 -19.352 1.00 59.16 104 GLU A CA 1
ATOM 810 C C . GLU A 1 104 ? -3.404 -15.390 -18.300 1.00 59.16 104 GLU A C 1
ATOM 812 O O . GLU A 1 104 ? -4.001 -15.038 -17.285 1.00 59.16 104 GLU A O 1
ATOM 817 N N . LEU A 1 105 ? -2.923 -16.629 -18.466 1.00 56.53 105 LEU A N 1
ATOM 818 C CA . LEU A 1 105 ? -3.058 -17.702 -17.474 1.00 56.53 105 LEU A CA 1
ATOM 819 C C . LEU A 1 105 ? -2.362 -17.331 -16.155 1.00 56.53 105 LEU A C 1
ATOM 821 O O . LEU A 1 105 ? -2.968 -17.419 -15.092 1.00 56.53 105 LEU A O 1
ATOM 825 N N . ALA A 1 106 ? -1.136 -16.797 -16.215 1.00 60.94 106 ALA A N 1
ATOM 826 C CA . ALA A 1 106 ? -0.424 -16.335 -15.018 1.00 60.94 106 ALA A CA 1
ATOM 827 C C . ALA A 1 106 ? -1.168 -15.201 -14.277 1.00 60.94 106 ALA A C 1
ATOM 829 O O . ALA A 1 106 ? -1.097 -15.098 -13.051 1.00 60.94 106 ALA A O 1
ATOM 830 N N . ARG A 1 107 ? -1.906 -14.339 -14.994 1.00 66.38 107 ARG A N 1
ATOM 831 C CA . ARG A 1 107 ? -2.736 -13.282 -14.383 1.00 66.38 107 ARG A CA 1
ATOM 832 C C . ARG A 1 107 ? -3.990 -13.830 -13.711 1.00 66.38 107 ARG A C 1
ATOM 834 O O . ARG A 1 107 ? -4.429 -13.232 -12.730 1.00 66.38 107 ARG A O 1
ATOM 841 N N . GLU A 1 108 ? -4.578 -14.899 -14.236 1.00 66.94 108 GLU A N 1
ATOM 842 C CA . GLU A 1 108 ? -5.699 -15.590 -13.591 1.00 66.94 108 GLU A CA 1
ATOM 843 C C . GLU A 1 108 ? -5.252 -16.334 -12.332 1.00 66.94 108 GLU A C 1
ATOM 845 O O . GLU A 1 108 ? -5.936 -16.247 -11.316 1.00 66.94 108 GLU A O 1
ATOM 850 N N . GLU A 1 109 ? -4.068 -16.951 -12.351 1.00 70.06 109 GLU A N 1
ATOM 851 C CA . GLU A 1 109 ? -3.464 -17.555 -11.157 1.00 70.06 109 GLU A CA 1
ATOM 852 C C . GLU A 1 109 ? -3.113 -16.503 -10.091 1.00 70.06 109 GLU A C 1
ATOM 854 O O . GLU A 1 109 ? -3.426 -16.680 -8.919 1.00 70.06 109 GLU A O 1
ATOM 859 N N . THR A 1 110 ? -2.526 -15.366 -10.485 1.00 79.12 110 THR A N 1
ATOM 860 C CA . THR A 1 110 ? -2.130 -14.298 -9.540 1.00 79.12 110 THR A CA 1
ATOM 861 C C . THR A 1 110 ? -3.331 -13.654 -8.833 1.00 79.12 110 THR A C 1
ATOM 863 O O . THR A 1 110 ? -3.219 -13.193 -7.698 1.00 79.12 110 THR A O 1
ATOM 866 N N . PHE A 1 111 ? -4.482 -13.586 -9.507 1.00 82.81 111 PHE A N 1
ATOM 867 C CA . PHE A 1 111 ? -5.714 -12.991 -8.985 1.00 82.81 111 PHE A CA 1
ATOM 868 C C . PHE A 1 111 ? -6.831 -14.026 -8.920 1.00 82.81 111 PHE A C 1
ATOM 870 O O . PHE A 1 111 ? -7.940 -13.795 -9.415 1.00 82.81 111 PHE A O 1
ATOM 877 N N . SER A 1 112 ? -6.514 -15.170 -8.317 1.00 84.50 112 SER A N 1
ATOM 878 C CA . SER A 1 112 ? -7.446 -16.278 -8.198 1.00 84.50 112 SER A CA 1
ATOM 879 C C . SER A 1 112 ? -8.654 -15.902 -7.327 1.00 84.50 112 SER A C 1
ATOM 881 O O . SER A 1 112 ? -8.560 -15.150 -6.348 1.00 84.50 112 SER A O 1
ATOM 883 N N . ALA A 1 113 ? -9.821 -16.446 -7.673 1.00 86.06 113 ALA A N 1
ATOM 884 C CA . ALA A 1 113 ? -11.015 -16.300 -6.845 1.00 86.06 113 ALA A CA 1
ATOM 885 C C . ALA A 1 113 ? -10.882 -17.038 -5.499 1.00 86.06 113 ALA A C 1
ATOM 887 O O . ALA A 1 113 ? -11.535 -16.647 -4.531 1.00 86.06 113 ALA A O 1
ATOM 888 N N . GLU A 1 114 ? -10.029 -18.068 -5.436 1.00 83.94 114 GLU A N 1
ATOM 889 C CA . GLU A 1 114 ? -9.708 -18.819 -4.215 1.00 83.94 114 GLU A CA 1
ATOM 890 C C . GLU A 1 114 ? -9.014 -17.921 -3.181 1.00 83.94 114 GLU A C 1
ATOM 892 O O . GLU A 1 114 ? -9.391 -17.932 -2.011 1.00 83.94 114 GLU A O 1
ATOM 897 N N . ASP A 1 115 ? -8.130 -17.024 -3.629 1.00 84.19 115 ASP A N 1
ATOM 898 C CA . ASP A 1 115 ? -7.486 -16.000 -2.789 1.00 84.19 115 ASP A CA 1
ATOM 899 C C . ASP A 1 115 ? -8.414 -14.803 -2.469 1.00 84.19 115 ASP A C 1
ATOM 901 O O . ASP A 1 115 ? -8.034 -13.804 -1.842 1.00 84.19 115 ASP A O 1
ATOM 905 N N . GLY A 1 116 ? -9.677 -14.888 -2.894 1.00 88.81 116 GLY A N 1
ATOM 906 C CA . GLY A 1 116 ? -10.718 -13.900 -2.634 1.00 88.81 116 GLY A CA 1
ATOM 907 C C . GLY A 1 116 ? -10.703 -12.697 -3.576 1.00 88.81 116 GLY A C 1
ATOM 908 O O . GLY A 1 116 ? -11.407 -11.716 -3.300 1.00 88.81 116 GLY A O 1
ATOM 909 N N . TRP A 1 117 ? -9.937 -12.745 -4.671 1.00 92.94 117 TRP A N 1
ATOM 910 C CA . TRP A 1 117 ? -9.950 -11.704 -5.696 1.00 92.94 117 TRP A CA 1
ATOM 911 C C . TRP A 1 117 ? -11.209 -11.772 -6.558 1.00 92.94 117 TRP A C 1
ATOM 913 O O . TRP A 1 117 ? -11.752 -12.829 -6.873 1.00 92.94 117 TRP A O 1
ATOM 923 N N . ARG A 1 118 ? -11.696 -10.596 -6.944 1.00 92.50 118 ARG A N 1
ATOM 924 C CA . ARG A 1 118 ? -12.895 -10.398 -7.759 1.00 92.50 118 ARG A CA 1
ATOM 925 C C . ARG A 1 118 ? -12.619 -9.354 -8.820 1.00 92.50 118 ARG A C 1
ATOM 927 O O . ARG A 1 118 ? -11.764 -8.492 -8.638 1.00 92.50 118 ARG A O 1
ATOM 934 N N . ARG A 1 119 ? -13.381 -9.402 -9.910 1.00 92.06 119 ARG A N 1
ATOM 935 C CA . ARG A 1 119 ? -13.387 -8.357 -10.937 1.00 92.06 119 ARG A CA 1
ATOM 936 C C . ARG A 1 119 ? -14.676 -7.555 -10.859 1.00 92.06 119 ARG A C 1
ATOM 938 O O . ARG A 1 119 ? -15.737 -8.118 -10.605 1.00 92.06 119 ARG A O 1
ATOM 945 N N . GLY A 1 120 ? -14.582 -6.253 -11.083 1.00 90.50 120 GLY A N 1
ATOM 946 C CA . GLY A 1 120 ? -15.739 -5.368 -11.104 1.00 90.50 120 GLY A CA 1
ATOM 947 C C . GLY A 1 120 ? -15.468 -4.061 -11.834 1.00 90.50 120 GLY A C 1
ATOM 948 O O . GLY A 1 120 ? -14.382 -3.842 -12.378 1.00 90.50 120 GLY A O 1
ATOM 949 N N . SER A 1 121 ? -16.473 -3.193 -11.829 1.00 89.69 121 SER A N 1
ATOM 950 C CA . SER A 1 121 ? -16.364 -1.814 -12.290 1.00 89.69 121 SER A CA 1
ATOM 951 C C . SER A 1 121 ? -16.797 -0.846 -11.193 1.00 89.69 121 SER A C 1
ATOM 953 O O . SER A 1 121 ? -17.556 -1.199 -10.288 1.00 89.69 121 SER A O 1
ATOM 955 N N . VAL A 1 122 ? -16.294 0.387 -11.253 1.00 86.25 122 VAL A N 1
ATOM 956 C CA . VAL A 1 122 ? -16.738 1.471 -10.370 1.00 86.25 122 VAL A CA 1
ATOM 957 C C . VAL A 1 122 ? -16.909 2.754 -11.167 1.00 86.25 122 VAL A C 1
ATOM 959 O O . VAL A 1 122 ? -16.125 3.059 -12.065 1.00 86.25 122 VAL A O 1
ATOM 962 N N . ARG A 1 123 ? -17.944 3.527 -10.835 1.00 84.75 123 ARG A N 1
ATOM 963 C CA . ARG A 1 123 ? -18.159 4.855 -11.413 1.00 84.75 123 ARG A CA 1
ATOM 964 C C . ARG A 1 123 ? -17.512 5.901 -10.519 1.00 84.75 123 ARG A C 1
ATOM 966 O O . ARG A 1 123 ? -17.915 6.059 -9.372 1.00 84.75 123 ARG A O 1
ATOM 973 N N . ILE A 1 124 ? -16.531 6.615 -11.058 1.00 81.06 124 ILE A N 1
ATOM 974 C CA . ILE A 1 124 ? -15.798 7.675 -10.365 1.00 81.06 124 ILE A CA 1
ATOM 975 C C . ILE A 1 124 ? -16.216 9.043 -10.892 1.00 81.06 124 ILE A C 1
ATOM 977 O O . ILE A 1 124 ? -16.304 9.255 -12.102 1.00 81.06 124 ILE A O 1
ATOM 981 N N . SER A 1 125 ? -16.466 9.989 -9.992 1.00 79.12 125 SER A N 1
ATOM 982 C CA . SER A 1 125 ? -16.678 11.390 -10.359 1.00 79.12 125 SER A CA 1
ATOM 983 C C . SER A 1 125 ? -15.341 12.031 -10.731 1.00 79.12 125 SER A C 1
ATOM 985 O O . SER A 1 125 ? -14.409 12.066 -9.932 1.00 79.12 125 SER A O 1
ATOM 987 N N . LEU A 1 126 ? -15.241 12.558 -11.952 1.00 73.62 126 LEU A N 1
ATOM 988 C CA . LEU A 1 126 ? -14.040 13.187 -12.502 1.00 73.62 126 LEU A CA 1
ATOM 989 C C . LEU A 1 126 ? -14.271 14.690 -12.727 1.00 73.62 126 LEU A C 1
ATOM 991 O O . LEU A 1 126 ? -14.453 15.128 -13.873 1.00 73.62 126 LEU A O 1
ATOM 995 N N . PRO A 1 127 ? -14.240 15.523 -11.668 1.00 69.81 127 PRO A N 1
ATOM 996 C CA . PRO A 1 127 ? -14.285 16.968 -11.838 1.00 69.81 127 PRO A CA 1
ATOM 997 C C . PRO A 1 127 ? -13.044 17.414 -12.617 1.00 69.81 127 PRO A C 1
ATOM 999 O O . PRO A 1 127 ? -11.899 17.184 -12.214 1.00 69.81 127 PRO A O 1
ATOM 1002 N N . LYS A 1 128 ? -13.246 18.038 -13.780 1.00 65.88 128 LYS A N 1
ATOM 1003 C CA . LYS A 1 128 ? -12.126 18.452 -14.631 1.00 65.88 128 LYS A CA 1
ATOM 1004 C C . LYS A 1 128 ? -11.355 19.565 -13.923 1.00 65.88 128 LYS A C 1
ATOM 1006 O O . LYS A 1 128 ? -11.928 20.583 -13.549 1.00 65.88 128 LYS A O 1
ATOM 1011 N N . ALA A 1 129 ? -10.038 19.402 -13.791 1.00 61.03 129 ALA A N 1
ATOM 1012 C CA . ALA A 1 129 ? -9.181 20.432 -13.212 1.00 61.03 129 ALA A CA 1
ATOM 1013 C C . ALA A 1 129 ? -9.435 21.797 -13.880 1.00 61.03 129 ALA A C 1
ATOM 1015 O O . ALA A 1 129 ? -9.492 21.890 -15.109 1.00 61.03 129 ALA A O 1
ATOM 1016 N N . LYS A 1 130 ? -9.566 22.845 -13.056 1.00 67.94 130 LYS A N 1
ATOM 1017 C CA . LYS A 1 130 ? -9.913 24.226 -13.451 1.00 67.94 130 LYS A CA 1
ATOM 1018 C C . LYS A 1 130 ? -11.356 24.442 -13.935 1.00 67.94 130 LYS A C 1
ATOM 1020 O O . LYS A 1 130 ? -11.673 25.548 -14.359 1.00 67.94 130 LYS A O 1
ATOM 1025 N N . ILE A 1 131 ? -12.231 23.441 -13.841 1.00 75.50 131 ILE A N 1
ATOM 1026 C CA . ILE A 1 131 ? -13.678 23.598 -14.022 1.00 75.50 131 ILE A CA 1
ATOM 1027 C C . ILE A 1 131 ? -14.343 23.455 -12.656 1.00 75.50 131 ILE A C 1
ATOM 1029 O O . ILE A 1 131 ? -14.081 22.502 -11.925 1.00 75.50 131 ILE A O 1
ATOM 1033 N N . ARG A 1 132 ? -15.171 24.438 -12.297 1.00 74.56 132 ARG A N 1
ATOM 1034 C CA . ARG A 1 132 ? -16.009 24.367 -11.100 1.00 74.56 132 ARG A CA 1
ATOM 1035 C C . ARG A 1 132 ? -17.310 23.667 -11.466 1.00 74.56 132 ARG A C 1
ATOM 1037 O O . ARG A 1 132 ? -17.900 23.968 -12.499 1.00 74.56 132 ARG A O 1
ATOM 1044 N N . HIS A 1 133 ? -17.714 22.745 -10.611 1.00 75.38 133 HIS A N 1
ATOM 1045 C CA . HIS A 1 133 ? -19.024 22.117 -10.633 1.00 75.38 133 HIS A CA 1
ATOM 1046 C C . HIS A 1 133 ? -19.763 22.575 -9.375 1.00 75.38 133 HIS A C 1
ATOM 1048 O O . HIS A 1 133 ? -19.116 22.837 -8.359 1.00 75.38 133 HIS A O 1
ATOM 1054 N N . ASP A 1 134 ? -21.088 22.673 -9.441 1.00 77.56 134 ASP A N 1
ATOM 1055 C CA . ASP A 1 134 ? -21.903 23.124 -8.304 1.00 77.56 134 ASP A CA 1
ATOM 1056 C C . ASP A 1 134 ? -21.857 22.131 -7.127 1.00 77.56 134 ASP A C 1
ATOM 1058 O O . ASP A 1 134 ? -22.054 22.510 -5.976 1.00 77.56 134 ASP A O 1
ATOM 1062 N N . SER A 1 135 ? -21.555 20.858 -7.408 1.00 78.81 135 SER A N 1
ATOM 1063 C CA . SER A 1 135 ? -21.366 19.785 -6.429 1.00 78.81 135 SER A CA 1
ATOM 1064 C C . SER A 1 135 ? -20.556 18.621 -7.020 1.00 78.81 135 SER A C 1
ATOM 1066 O O . SER A 1 135 ? -20.345 18.542 -8.233 1.00 78.81 135 SER A O 1
ATOM 1068 N N . GLU A 1 136 ? -20.108 17.695 -6.167 1.00 72.50 136 GLU A N 1
ATOM 1069 C CA . GLU A 1 136 ? -19.413 16.469 -6.590 1.00 72.50 136 GLU A CA 1
ATOM 1070 C C . GLU A 1 136 ? -20.316 15.520 -7.392 1.00 72.50 136 GLU A C 1
ATOM 1072 O O . GLU A 1 136 ? -19.859 14.883 -8.339 1.00 72.50 136 GLU A O 1
ATOM 1077 N N . THR A 1 137 ? -21.611 15.468 -7.072 1.00 77.50 137 THR A N 1
ATOM 1078 C CA . THR A 1 137 ? -22.598 14.652 -7.798 1.00 77.50 137 THR A CA 1
ATOM 1079 C C . THR A 1 137 ? -22.928 15.214 -9.180 1.00 77.50 137 THR A C 1
ATOM 1081 O O . THR A 1 137 ? -23.307 14.458 -10.071 1.00 77.50 137 THR A O 1
ATOM 1084 N N . ALA A 1 138 ? -22.745 16.521 -9.386 1.00 77.50 138 ALA A N 1
ATOM 1085 C CA . ALA A 1 138 ? -22.874 17.174 -10.688 1.00 77.50 138 ALA A CA 1
ATOM 1086 C C . ALA A 1 138 ? -21.610 17.045 -11.563 1.00 77.50 138 ALA A C 1
ATOM 1088 O O . ALA A 1 138 ? -21.599 17.503 -12.712 1.00 77.50 138 ALA A O 1
ATOM 1089 N N . ALA A 1 139 ? -20.525 16.460 -11.043 1.00 79.12 139 ALA A N 1
ATOM 1090 C CA . ALA A 1 139 ? -19.326 16.213 -11.830 1.00 79.12 139 ALA A CA 1
ATOM 1091 C C . ALA A 1 139 ? -19.559 15.063 -12.832 1.00 79.12 139 ALA A C 1
ATOM 1093 O O . ALA A 1 139 ? -20.266 14.102 -12.525 1.00 79.12 139 ALA A O 1
ATOM 1094 N N . PRO A 1 140 ? -18.947 15.115 -14.030 1.00 80.44 140 PRO A N 1
ATOM 1095 C CA . PRO A 1 140 ? -18.992 14.005 -14.972 1.00 80.44 140 PRO A CA 1
ATOM 1096 C C . PRO A 1 140 ? -18.470 12.724 -14.327 1.00 80.44 140 PRO A C 1
ATOM 1098 O O . PRO A 1 140 ? -17.402 12.733 -13.715 1.00 80.44 140 PRO A O 1
ATOM 1101 N N . THR A 1 141 ? -19.199 11.628 -14.494 1.00 80.56 141 THR A N 1
ATOM 1102 C CA . THR A 1 141 ? -18.777 10.314 -14.011 1.00 80.56 141 THR A CA 1
ATOM 1103 C C . THR A 1 141 ? -18.075 9.535 -15.114 1.00 80.56 141 THR A C 1
ATOM 1105 O O . THR A 1 141 ? -18.327 9.728 -16.305 1.00 80.56 141 THR A O 1
ATOM 1108 N N . PHE A 1 142 ? -17.163 8.663 -14.710 1.00 82.00 142 PHE A N 1
ATOM 1109 C CA . PHE A 1 142 ? -16.466 7.743 -15.588 1.00 82.00 142 PHE A CA 1
ATOM 1110 C C . PHE A 1 142 ? -16.494 6.347 -14.989 1.00 82.00 142 PHE A C 1
ATOM 1112 O O . PHE A 1 142 ? -16.215 6.177 -13.806 1.00 82.00 142 PHE A O 1
ATOM 1119 N N . GLU A 1 143 ? -16.841 5.356 -15.798 1.00 86.06 143 GLU A N 1
ATOM 1120 C CA . GLU A 1 143 ? -16.806 3.963 -15.381 1.00 86.06 143 GLU A CA 1
ATOM 1121 C C . GLU A 1 143 ? -15.418 3.378 -15.630 1.00 86.06 143 GLU A C 1
ATOM 1123 O O . GLU A 1 143 ? -14.938 3.325 -16.762 1.00 86.06 143 GLU A O 1
ATOM 1128 N N . VAL A 1 144 ? -14.766 2.956 -14.551 1.00 83.69 144 VAL A N 1
ATOM 1129 C CA . VAL A 1 144 ? -13.520 2.199 -14.600 1.00 83.69 144 VAL A CA 1
ATOM 1130 C C . VAL A 1 144 ? -13.888 0.725 -14.547 1.00 83.69 144 VAL A C 1
ATOM 1132 O O . VAL A 1 144 ? -14.281 0.216 -13.500 1.00 83.69 144 VAL A O 1
ATOM 1135 N N . GLU A 1 145 ? -13.780 0.052 -15.684 1.00 86.12 145 GLU A N 1
ATOM 1136 C CA . GLU A 1 145 ? -13.968 -1.395 -15.800 1.00 86.12 145 GLU A CA 1
ATOM 1137 C C . GLU A 1 145 ? -12.698 -2.159 -15.405 1.00 86.12 145 GLU A C 1
ATOM 1139 O O . GLU A 1 145 ? -11.615 -1.582 -15.349 1.00 86.12 145 GLU A O 1
ATOM 1144 N N . ASN A 1 146 ? -12.812 -3.475 -15.201 1.00 85.56 146 ASN A N 1
ATOM 1145 C CA . ASN A 1 146 ? -11.688 -4.391 -14.956 1.00 85.56 146 ASN A CA 1
ATOM 1146 C C . ASN A 1 146 ? -10.864 -4.089 -13.693 1.00 85.56 146 ASN A C 1
ATOM 1148 O O . ASN A 1 146 ? -9.662 -4.361 -13.649 1.00 85.56 146 ASN A O 1
ATOM 1152 N N . ILE A 1 147 ? -11.508 -3.564 -12.651 1.00 87.88 147 ILE A N 1
ATOM 1153 C CA . ILE A 1 147 ? -10.895 -3.429 -11.330 1.00 87.88 147 ILE A CA 1
ATOM 1154 C C . ILE A 1 147 ? -10.808 -4.808 -10.701 1.00 87.88 147 ILE A C 1
ATOM 1156 O O . ILE A 1 147 ? -11.807 -5.523 -10.632 1.00 87.88 147 ILE A O 1
ATOM 1160 N N . ILE A 1 148 ? -9.622 -5.158 -10.218 1.00 91.00 148 ILE A N 1
ATOM 1161 C CA . ILE A 1 148 ? -9.401 -6.375 -9.444 1.00 91.00 148 ILE A CA 1
ATOM 1162 C C . ILE A 1 148 ? -9.420 -5.984 -7.970 1.00 91.00 148 ILE A C 1
ATOM 1164 O O . ILE A 1 148 ? -8.683 -5.085 -7.583 1.00 91.00 148 ILE A O 1
ATOM 1168 N N . TYR A 1 149 ? -10.269 -6.595 -7.149 1.00 93.00 149 TYR A N 1
ATOM 1169 C CA . TYR A 1 149 ? -10.446 -6.193 -5.753 1.00 93.00 149 TYR A CA 1
ATOM 1170 C C . TYR A 1 149 ? -10.789 -7.364 -4.834 1.00 93.00 149 TYR A C 1
ATOM 1172 O O . TYR A 1 149 ? -11.261 -8.405 -5.286 1.00 93.00 149 TYR A O 1
ATOM 1180 N N . ARG A 1 150 ? -10.588 -7.170 -3.530 1.00 93.62 150 ARG A N 1
ATOM 1181 C CA . ARG A 1 150 ? -11.064 -8.057 -2.464 1.00 93.62 150 ARG A CA 1
ATOM 1182 C C . ARG A 1 150 ? -12.169 -7.361 -1.666 1.00 93.62 150 ARG A C 1
ATOM 1184 O O . ARG A 1 150 ? -12.116 -6.141 -1.494 1.00 93.62 150 ARG A O 1
ATOM 1191 N N . PRO A 1 151 ? -13.182 -8.087 -1.160 1.00 93.25 151 PRO A N 1
ATOM 1192 C CA . PRO A 1 151 ? -14.172 -7.501 -0.263 1.00 93.25 151 PRO A CA 1
ATOM 1193 C C . PRO A 1 151 ? -13.499 -6.942 0.996 1.00 93.25 151 PRO A C 1
ATOM 1195 O O . PRO A 1 151 ? -12.825 -7.679 1.711 1.00 93.25 151 PRO A O 1
ATOM 1198 N N . PHE A 1 152 ? -13.711 -5.658 1.290 1.00 93.00 152 PHE A N 1
ATOM 1199 C CA . PHE A 1 152 ? -12.966 -4.962 2.343 1.00 93.00 152 PHE A CA 1
ATOM 1200 C C . PHE A 1 152 ? -13.096 -5.627 3.717 1.00 93.00 152 PHE A C 1
ATOM 1202 O O . PHE A 1 152 ? -12.089 -5.901 4.361 1.00 93.00 152 PHE A O 1
ATOM 1209 N N . LEU A 1 153 ? -14.318 -5.989 4.122 1.00 94.12 153 LEU A N 1
ATOM 1210 C CA . LEU A 1 153 ? -14.552 -6.682 5.390 1.00 94.12 153 LEU A CA 1
ATOM 1211 C C . LEU A 1 153 ? -13.829 -8.036 5.465 1.00 94.12 153 LEU A C 1
ATOM 1213 O O . LEU A 1 153 ? -13.298 -8.384 6.514 1.00 94.12 153 LEU A O 1
ATOM 1217 N N . ALA A 1 154 ? -13.781 -8.791 4.363 1.00 93.12 154 ALA A N 1
ATOM 1218 C CA . ALA A 1 154 ? -13.056 -10.060 4.324 1.00 93.12 154 ALA A CA 1
ATOM 1219 C C . ALA A 1 154 ? -11.542 -9.837 4.470 1.00 93.12 154 ALA A C 1
ATOM 1221 O O . ALA A 1 154 ? -10.884 -10.577 5.194 1.00 93.12 154 ALA A O 1
ATOM 1222 N N . SER A 1 155 ? -11.003 -8.784 3.849 1.00 93.81 155 SER A N 1
ATOM 1223 C CA . SER A 1 155 ? -9.595 -8.415 4.003 1.00 93.81 155 SER A CA 1
ATOM 1224 C C . SER A 1 155 ? -9.258 -7.960 5.426 1.00 93.81 155 SER A C 1
ATOM 1226 O O . SER A 1 155 ? -8.182 -8.286 5.913 1.00 93.81 155 SER A O 1
ATOM 1228 N N . ILE A 1 156 ? -10.161 -7.238 6.103 1.00 94.94 156 ILE A N 1
ATOM 1229 C CA . ILE A 1 156 ? -9.978 -6.849 7.512 1.00 94.94 156 ILE A CA 1
ATOM 1230 C C . ILE A 1 156 ? -9.955 -8.093 8.400 1.00 94.94 156 ILE A C 1
ATOM 1232 O O . ILE A 1 156 ? -9.049 -8.228 9.212 1.00 94.94 156 ILE A O 1
ATOM 1236 N N . LYS A 1 157 ? -10.904 -9.022 8.226 1.00 94.56 157 LYS A N 1
ATOM 1237 C CA . LYS A 1 157 ? -10.919 -10.283 8.988 1.00 94.56 157 LYS A CA 1
ATOM 1238 C C . LYS A 1 157 ? -9.611 -11.052 8.816 1.00 94.56 157 LYS A C 1
ATOM 1240 O O . LYS A 1 157 ? -8.972 -11.371 9.808 1.00 94.56 157 LYS A O 1
ATOM 1245 N N . ALA A 1 158 ? -9.157 -11.214 7.573 1.00 92.38 158 ALA A N 1
ATOM 1246 C CA . ALA A 1 158 ? -7.881 -11.860 7.282 1.00 92.38 158 ALA A CA 1
ATOM 1247 C C . ALA A 1 158 ? -6.686 -11.155 7.953 1.00 92.38 158 ALA A C 1
ATOM 1249 O O . ALA A 1 158 ? -5.752 -11.821 8.379 1.00 92.38 158 ALA A O 1
ATOM 1250 N N . ALA A 1 159 ? -6.708 -9.822 8.079 1.00 93.94 159 ALA A N 1
ATOM 1251 C CA . ALA A 1 159 ? -5.656 -9.081 8.776 1.00 93.94 159 ALA A CA 1
ATOM 1252 C C . ALA A 1 159 ? -5.615 -9.375 10.285 1.00 93.94 159 ALA A C 1
ATOM 1254 O O . ALA A 1 159 ? -4.536 -9.443 10.861 1.00 93.94 159 ALA A O 1
ATOM 1255 N N . TYR A 1 160 ? -6.774 -9.567 10.919 1.00 94.75 160 TYR A N 1
ATOM 1256 C CA . TYR A 1 160 ? -6.867 -9.914 12.342 1.00 94.75 160 TYR A CA 1
ATOM 1257 C C . TYR A 1 160 ? -6.682 -11.413 12.626 1.00 94.75 160 TYR A C 1
ATOM 1259 O O . TYR A 1 160 ? -6.419 -11.779 13.767 1.00 94.75 160 TYR A O 1
ATOM 1267 N N . GLU A 1 161 ? -6.797 -12.268 11.610 1.00 93.50 161 GLU A N 1
ATOM 1268 C CA . GLU A 1 161 ? -6.466 -13.699 11.680 1.00 93.50 161 GLU A CA 1
ATOM 1269 C C . GLU A 1 161 ? -4.972 -13.977 11.417 1.00 93.50 161 GLU A C 1
ATOM 1271 O O . GLU A 1 161 ? -4.493 -15.081 11.677 1.00 93.50 161 GLU A O 1
ATOM 1276 N N . ASP A 1 162 ? -4.224 -12.992 10.906 1.00 91.31 162 ASP A N 1
ATOM 1277 C CA . ASP A 1 162 ? -2.790 -13.114 10.639 1.00 91.31 162 ASP A CA 1
ATOM 1278 C C . ASP A 1 162 ? -1.969 -13.159 11.938 1.00 91.31 162 ASP A C 1
ATOM 1280 O O . ASP A 1 162 ? -2.271 -12.476 12.916 1.00 91.31 162 ASP A O 1
ATOM 1284 N N . ALA A 1 163 ? -0.863 -13.907 11.937 1.00 90.50 163 ALA A N 1
ATOM 1285 C CA . ALA A 1 163 ? 0.028 -14.017 13.093 1.00 90.50 163 ALA A CA 1
ATOM 1286 C C . ALA A 1 163 ? 0.598 -12.660 13.560 1.00 90.50 163 ALA A C 1
ATOM 1288 O O . ALA A 1 163 ? 0.923 -12.485 14.734 1.00 90.50 163 ALA A O 1
ATOM 1289 N N . VAL A 1 164 ? 0.718 -11.668 12.668 1.00 90.38 164 VAL A N 1
ATOM 1290 C CA . VAL A 1 164 ? 1.162 -10.315 13.028 1.00 90.38 164 VAL A CA 1
ATOM 1291 C C . VAL A 1 164 ? 0.159 -9.585 13.929 1.00 90.38 164 VAL A C 1
ATOM 1293 O O . VAL A 1 164 ? 0.555 -8.639 14.617 1.00 90.38 164 VAL A O 1
ATOM 1296 N N . ALA A 1 165 ? -1.106 -10.022 13.965 1.00 92.50 165 ALA A N 1
ATOM 1297 C CA . ALA A 1 165 ? -2.158 -9.414 14.771 1.00 92.50 165 ALA A CA 1
ATOM 1298 C C . ALA A 1 165 ? -1.870 -9.480 16.276 1.00 92.50 165 ALA A C 1
ATOM 1300 O O . ALA A 1 165 ? -2.244 -8.565 17.004 1.00 92.50 165 ALA A O 1
ATOM 1301 N N . GLU A 1 166 ? -1.088 -10.462 16.740 1.00 93.00 166 GLU A N 1
ATOM 1302 C CA . GLU A 1 166 ? -0.612 -10.534 18.132 1.00 93.00 166 GLU A CA 1
ATOM 1303 C C . GLU A 1 166 ? 0.198 -9.297 18.559 1.00 93.00 166 GLU A C 1
ATOM 1305 O O . GLU A 1 166 ? 0.365 -9.020 19.747 1.00 93.00 166 GLU A O 1
ATOM 1310 N N . ARG A 1 167 ? 0.734 -8.541 17.593 1.00 94.75 167 ARG A N 1
ATOM 1311 C CA . ARG A 1 167 ? 1.508 -7.315 17.831 1.00 94.75 167 ARG A CA 1
ATOM 1312 C C . ARG A 1 167 ? 0.672 -6.047 17.701 1.00 94.75 167 ARG A C 1
ATOM 1314 O O . ARG A 1 167 ? 1.237 -4.950 17.744 1.00 94.75 167 ARG A O 1
ATOM 1321 N N . TYR A 1 168 ? -0.634 -6.165 17.487 1.00 95.62 168 TYR A N 1
ATOM 1322 C CA . TYR A 1 168 ? -1.513 -5.011 17.420 1.00 95.62 168 TYR A CA 1
ATOM 1323 C C . TYR A 1 168 ? -1.752 -4.443 18.818 1.00 95.62 168 TYR A C 1
ATOM 1325 O O . TYR A 1 168 ? -2.026 -5.146 19.787 1.00 95.62 168 TYR A O 1
ATOM 1333 N N . HIS A 1 169 ? -1.685 -3.122 18.918 1.00 95.69 169 HIS A N 1
ATOM 1334 C CA . HIS A 1 169 ? -2.187 -2.400 20.072 1.00 95.69 169 HIS A CA 1
ATOM 1335 C C . HIS A 1 169 ? -3.702 -2.249 19.939 1.00 95.69 169 HIS A C 1
ATOM 1337 O O . HIS A 1 169 ? -4.183 -1.395 19.193 1.00 95.69 169 HIS A O 1
ATOM 1343 N N . HIS A 1 170 ? -4.439 -3.090 20.663 1.00 92.44 170 HIS A N 1
ATOM 1344 C CA . HIS A 1 170 ? -5.904 -3.061 20.702 1.00 92.44 170 HIS A CA 1
ATOM 1345 C C . HIS A 1 170 ? -6.458 -1.994 21.653 1.00 92.44 170 HIS A C 1
ATOM 1347 O O . HIS A 1 170 ? -7.538 -1.470 21.414 1.00 92.44 170 HIS A O 1
ATOM 1353 N N . ILE A 1 171 ? -5.701 -1.644 22.699 1.00 94.38 171 ILE A N 1
ATOM 1354 C CA . ILE A 1 171 ? -6.101 -0.653 23.702 1.00 94.38 171 ILE A CA 1
ATOM 1355 C C . ILE A 1 171 ? -5.293 0.633 23.476 1.00 94.38 171 ILE A C 1
ATOM 1357 O O . ILE A 1 171 ? -4.059 0.599 23.589 1.00 94.38 171 ILE A O 1
ATOM 1361 N N . PRO A 1 172 ? -5.938 1.766 23.150 1.00 95.88 172 PRO A N 1
ATOM 1362 C CA . PRO A 1 172 ? -5.245 3.030 22.955 1.00 95.88 172 PRO A CA 1
ATOM 1363 C C . PRO A 1 172 ? -4.750 3.620 24.281 1.00 95.88 172 PRO A C 1
ATOM 1365 O O . PRO A 1 172 ? -5.375 3.483 25.331 1.00 95.88 172 PRO A O 1
ATOM 1368 N N . PHE A 1 173 ? -3.627 4.336 24.236 1.00 95.69 173 PHE A N 1
ATOM 1369 C CA . PHE A 1 173 ? -3.031 4.961 25.417 1.00 95.69 173 PHE A CA 1
ATOM 1370 C C . PHE A 1 173 ? -2.285 6.248 25.078 1.00 95.69 173 PHE A C 1
ATOM 1372 O O . PHE A 1 173 ? -1.691 6.397 24.013 1.00 95.69 173 PHE A O 1
ATOM 1379 N N . GLN A 1 174 ? -2.249 7.178 26.026 1.00 95.69 174 GLN A N 1
ATOM 1380 C CA . GLN A 1 174 ? -1.487 8.414 25.885 1.00 95.69 174 GLN A CA 1
ATOM 1381 C C . GLN A 1 174 ? -0.013 8.169 26.233 1.00 95.69 174 GLN A C 1
ATOM 1383 O O . GLN A 1 174 ? 0.297 7.594 27.275 1.00 95.69 174 GLN A O 1
ATOM 1388 N N . LEU A 1 175 ? 0.904 8.620 25.376 1.00 93.94 175 LEU A N 1
ATOM 1389 C CA . LEU A 1 175 ? 2.345 8.468 25.583 1.00 93.94 175 LEU A CA 1
ATOM 1390 C C . LEU A 1 175 ? 2.965 9.790 26.051 1.00 93.94 175 LEU A C 1
ATOM 1392 O O . LEU A 1 175 ? 2.770 10.821 25.412 1.00 93.94 175 LEU A O 1
ATOM 1396 N N . PHE A 1 176 ? 3.751 9.768 27.128 1.00 93.38 176 PHE A N 1
ATOM 1397 C CA . PHE A 1 176 ? 4.428 10.952 27.669 1.00 93.38 176 PHE A CA 1
ATOM 1398 C C . PHE A 1 176 ? 5.937 10.725 27.773 1.00 93.38 176 PHE A C 1
ATOM 1400 O O . PHE A 1 176 ? 6.382 9.638 28.133 1.00 93.38 176 PHE A O 1
ATOM 1407 N N . ALA A 1 177 ? 6.722 11.764 27.490 1.00 91.12 177 ALA A N 1
ATOM 1408 C CA . ALA A 1 177 ? 8.155 11.791 27.761 1.00 91.12 177 ALA A CA 1
ATOM 1409 C C . ALA A 1 177 ? 8.464 12.692 28.956 1.00 91.12 177 ALA A C 1
ATOM 1411 O O . ALA A 1 177 ? 7.948 13.807 29.058 1.00 91.12 177 ALA A O 1
ATOM 1412 N N . ASN A 1 178 ? 9.358 12.224 29.823 1.00 89.62 178 ASN A N 1
ATOM 1413 C CA . ASN A 1 178 ? 9.930 13.043 30.883 1.00 89.62 178 ASN A CA 1
ATOM 1414 C C . ASN A 1 178 ? 11.016 13.931 30.275 1.00 89.62 178 ASN A C 1
ATOM 1416 O O . ASN A 1 178 ? 11.984 13.423 29.703 1.00 89.62 178 ASN A O 1
ATOM 1420 N N . ARG A 1 179 ? 10.884 15.252 30.404 1.00 78.94 179 ARG A N 1
ATOM 1421 C CA . ARG A 1 179 ? 11.977 16.159 30.065 1.00 78.94 179 ARG A CA 1
ATOM 1422 C C . ARG A 1 179 ? 13.005 16.097 31.196 1.00 78.94 179 ARG A C 1
ATOM 1424 O O . ARG A 1 179 ? 12.614 16.261 32.356 1.00 78.94 179 ARG A O 1
ATOM 1431 N N . PRO A 1 180 ? 14.300 15.878 30.906 1.00 71.00 180 PRO A N 1
ATOM 1432 C CA . PRO A 1 180 ? 15.313 16.075 31.928 1.00 71.00 180 PRO A CA 1
ATOM 1433 C C . PRO A 1 180 ? 15.214 17.522 32.439 1.00 71.00 180 PRO A C 1
ATOM 1435 O O . PRO A 1 180 ? 14.912 18.420 31.642 1.00 71.00 180 PRO A O 1
ATOM 1438 N N . PRO A 1 181 ? 15.426 17.767 33.745 1.00 63.47 181 PRO A N 1
ATOM 1439 C CA . PRO A 1 181 ? 15.490 19.126 34.256 1.00 63.47 181 PRO A CA 1
ATOM 1440 C C . PRO A 1 181 ? 16.540 19.877 33.441 1.00 63.47 181 PRO A C 1
ATOM 1442 O O . PRO A 1 181 ? 17.647 19.378 33.240 1.00 63.47 181 PRO A O 1
ATOM 1445 N N . THR A 1 182 ? 16.161 21.034 32.902 1.00 57.41 182 THR A N 1
ATOM 1446 C CA . THR A 1 182 ? 17.065 21.899 32.148 1.00 57.41 182 THR A CA 1
ATOM 1447 C C . THR A 1 182 ? 18.207 22.306 33.074 1.00 57.41 182 THR A C 1
ATOM 1449 O O . THR A 1 182 ? 18.094 23.289 33.800 1.00 57.41 182 THR A O 1
ATOM 1452 N N . THR A 1 183 ? 19.313 21.565 33.078 1.00 52.34 183 THR A N 1
ATOM 1453 C CA . THR A 1 183 ? 20.575 22.101 33.573 1.00 52.34 183 THR A CA 1
ATOM 1454 C C . THR A 1 183 ? 20.896 23.243 32.625 1.00 52.34 183 THR A C 1
ATOM 1456 O O . THR A 1 183 ? 21.085 23.008 31.429 1.00 52.34 183 THR A O 1
ATOM 1459 N N . ALA A 1 184 ? 20.836 24.481 33.123 1.00 48.97 184 ALA A N 1
ATOM 1460 C CA . ALA A 1 184 ? 21.245 25.651 32.364 1.00 48.97 184 ALA A CA 1
ATOM 1461 C C . ALA A 1 184 ? 22.581 25.322 31.690 1.00 48.97 184 ALA A C 1
ATOM 1463 O O . ALA A 1 184 ? 23.524 24.900 32.364 1.00 48.97 184 ALA A O 1
ATOM 1464 N N . ALA A 1 185 ? 22.624 25.414 30.360 1.00 41.84 185 ALA A N 1
ATOM 1465 C CA . ALA A 1 185 ? 23.860 25.214 29.625 1.00 41.84 185 ALA A CA 1
ATOM 1466 C C . ALA A 1 185 ? 24.928 26.122 30.259 1.00 41.84 185 ALA A C 1
ATOM 1468 O O . ALA A 1 185 ? 24.620 27.294 30.509 1.00 41.84 185 ALA A O 1
ATOM 1469 N N . PRO A 1 186 ? 26.138 25.620 30.572 1.00 42.38 186 PRO A N 1
ATOM 1470 C CA . PRO A 1 186 ? 27.197 26.494 31.045 1.00 42.38 186 PRO A CA 1
ATOM 1471 C C . PRO A 1 186 ? 27.385 27.578 29.988 1.00 42.38 186 PRO A C 1
ATOM 1473 O O . PRO A 1 186 ? 27.530 27.269 28.800 1.00 42.38 186 PRO A O 1
ATOM 1476 N N . ALA A 1 187 ? 27.288 28.837 30.422 1.00 44.22 187 ALA A N 1
ATOM 1477 C CA . ALA A 1 187 ? 27.563 29.987 29.580 1.00 44.22 187 ALA A CA 1
ATOM 1478 C C . ALA A 1 187 ? 28.872 29.715 28.832 1.00 44.22 187 ALA A C 1
ATOM 1480 O O . ALA A 1 187 ? 29.876 29.337 29.441 1.00 44.22 187 ALA A O 1
ATOM 1481 N N . SER A 1 188 ? 28.825 29.807 27.504 1.00 42.31 188 SER A N 1
ATOM 1482 C CA . SER A 1 188 ? 30.015 29.681 26.672 1.00 42.31 188 SER A CA 1
ATOM 1483 C C . SER A 1 188 ? 31.085 30.636 27.213 1.00 42.31 188 SER A C 1
ATOM 1485 O O . SER A 1 188 ? 30.732 31.771 27.536 1.00 42.31 188 SER A O 1
ATOM 1487 N N . PRO A 1 189 ? 32.349 30.205 27.367 1.00 42.84 189 PRO A N 1
ATOM 1488 C CA . PRO A 1 189 ? 33.386 31.088 27.871 1.00 42.84 189 PRO A CA 1
ATOM 1489 C C . PRO A 1 189 ? 33.551 32.235 26.877 1.00 42.84 189 PRO A C 1
ATOM 1491 O O . PRO A 1 189 ? 33.906 32.021 25.716 1.00 42.84 189 PRO A O 1
ATOM 1494 N N . ASP A 1 190 ? 33.215 33.431 27.348 1.00 38.81 190 ASP A N 1
ATOM 1495 C CA . ASP A 1 190 ? 33.414 34.685 26.647 1.00 38.81 190 ASP A CA 1
ATOM 1496 C C . ASP A 1 190 ? 34.912 34.833 26.357 1.00 38.81 190 ASP A C 1
ATOM 1498 O O . ASP A 1 190 ? 35.747 34.890 27.264 1.00 38.81 190 ASP A O 1
ATOM 1502 N N . LEU A 1 191 ? 35.268 34.789 25.074 1.00 45.22 191 LEU A N 1
ATOM 1503 C CA . LEU A 1 191 ? 36.629 34.985 24.587 1.00 45.22 191 LEU A CA 1
ATOM 1504 C C . LEU A 1 191 ? 36.935 36.483 24.579 1.00 45.22 191 LEU A C 1
ATOM 1506 O O . LEU A 1 191 ? 37.080 37.098 23.525 1.00 45.22 191 LEU A O 1
ATOM 1510 N N . SER A 1 192 ? 37.075 37.066 25.762 1.00 40.09 192 SER A N 1
ATOM 1511 C CA . SER A 1 192 ? 37.751 38.347 25.920 1.00 40.09 192 SER A CA 1
ATOM 1512 C C . SER A 1 192 ? 38.302 38.478 27.330 1.00 40.09 192 SER A C 1
ATOM 1514 O O . SER A 1 192 ? 37.698 39.112 28.185 1.00 40.09 192 SER A O 1
ATOM 1516 N N . ASP A 1 193 ? 39.483 37.912 27.553 1.00 38.47 193 ASP A N 1
ATOM 1517 C CA . ASP A 1 193 ? 40.350 38.396 28.619 1.00 38.47 193 ASP A CA 1
ATOM 1518 C C . ASP A 1 193 ? 41.761 38.581 28.064 1.00 38.47 193 ASP A C 1
ATOM 1520 O O . ASP A 1 193 ? 42.487 37.635 27.747 1.00 38.47 193 ASP A O 1
ATOM 1524 N N . ARG A 1 194 ? 42.122 39.852 27.891 1.00 34.78 194 ARG A N 1
ATOM 1525 C CA . ARG A 1 194 ? 43.497 40.316 27.738 1.00 34.78 194 ARG A CA 1
ATOM 1526 C C . ARG A 1 194 ? 43.730 41.302 28.891 1.00 34.78 194 ARG A C 1
ATOM 1528 O O . ARG A 1 194 ? 42.885 42.171 29.088 1.00 34.78 194 ARG A O 1
ATOM 1535 N N . PRO A 1 195 ? 44.817 41.160 29.665 1.00 42.97 195 PRO A N 1
ATOM 1536 C CA . PRO A 1 195 ? 44.860 41.665 31.030 1.00 42.97 195 PRO A CA 1
ATOM 1537 C C . PRO A 1 195 ? 45.403 43.088 31.079 1.00 42.97 195 PRO A C 1
ATOM 1539 O O . PRO A 1 195 ? 46.465 43.329 30.509 1.00 42.97 195 PRO A O 1
ATOM 1542 N N . GLU A 1 196 ? 44.766 43.980 31.839 1.00 34.53 196 GLU A N 1
ATOM 1543 C CA . GLU A 1 196 ? 45.449 45.141 32.418 1.00 34.53 196 GLU A CA 1
ATOM 1544 C C . GLU A 1 196 ? 44.990 45.409 33.865 1.00 34.53 196 GLU A C 1
ATOM 1546 O O . GLU A 1 196 ? 43.805 45.476 34.178 1.00 34.53 196 GLU A O 1
ATOM 1551 N N . HIS A 1 197 ? 46.007 45.503 34.726 1.00 38.44 197 HIS A N 1
ATOM 1552 C CA . HIS A 1 197 ? 46.087 46.033 36.088 1.00 38.44 197 HIS A CA 1
ATOM 1553 C C . HIS A 1 197 ? 45.025 47.074 36.497 1.00 38.44 197 HIS A C 1
ATOM 1555 O O . HIS A 1 197 ? 44.914 48.112 35.852 1.00 38.44 197 HIS A O 1
ATOM 1561 N N . HIS A 1 198 ? 44.419 46.913 37.680 1.00 41.44 198 HIS A N 1
ATOM 1562 C CA . HIS A 1 198 ? 44.831 47.664 38.880 1.00 41.44 198 HIS A CA 1
ATOM 1563 C C . HIS A 1 198 ? 44.041 47.266 40.139 1.00 41.44 198 HIS A C 1
ATOM 1565 O O . HIS A 1 198 ? 42.884 46.861 40.081 1.00 41.44 198 HIS A O 1
ATOM 1571 N N . ASP A 1 199 ? 44.752 47.370 41.257 1.00 39.78 199 ASP A N 1
ATOM 1572 C CA . ASP A 1 199 ? 44.393 47.091 42.644 1.00 39.78 199 ASP A CA 1
ATOM 1573 C C . ASP A 1 199 ? 43.176 47.874 43.168 1.00 39.78 199 ASP A C 1
ATOM 1575 O O . ASP A 1 199 ? 43.081 49.070 42.920 1.00 39.78 199 ASP A O 1
ATOM 1579 N N . ASP A 1 200 ? 42.311 47.212 43.952 1.00 42.22 200 ASP A N 1
ATOM 1580 C CA . ASP A 1 200 ? 41.753 47.728 45.220 1.00 42.22 200 ASP A CA 1
ATOM 1581 C C . ASP A 1 200 ? 40.916 46.643 45.957 1.00 42.22 200 ASP A C 1
ATOM 1583 O O . ASP A 1 200 ? 40.308 45.782 45.312 1.00 42.22 200 ASP A O 1
ATOM 1587 N N . PRO A 1 201 ? 40.873 46.626 47.309 1.00 44.53 201 PRO A N 1
ATOM 1588 C CA . PRO A 1 201 ? 40.261 45.547 48.088 1.00 44.53 201 PRO A CA 1
ATOM 1589 C C . PRO A 1 201 ? 38.753 45.757 48.324 1.00 44.53 201 PRO A C 1
ATOM 1591 O O . PRO A 1 201 ? 38.330 46.759 48.900 1.00 44.53 201 PRO A O 1
ATOM 1594 N N . VAL A 1 202 ? 37.930 44.766 47.964 1.00 46.88 202 VAL A N 1
ATOM 1595 C CA . VAL A 1 202 ? 36.485 44.727 48.271 1.00 46.88 202 VAL A CA 1
ATOM 1596 C C . VAL A 1 202 ? 36.244 43.943 49.582 1.00 46.88 202 VAL A C 1
ATOM 1598 O O . VAL A 1 202 ? 36.782 42.844 49.728 1.00 46.88 202 VAL A O 1
ATOM 1601 N N . PRO A 1 203 ? 35.460 44.464 50.553 1.00 45.03 203 PRO A N 1
ATOM 1602 C CA . PRO A 1 203 ? 35.194 43.806 51.841 1.00 45.03 203 PRO A CA 1
ATOM 1603 C C . PRO A 1 203 ? 34.154 42.668 51.719 1.00 45.03 203 PRO A C 1
ATOM 1605 O O . PRO A 1 203 ? 33.407 42.624 50.739 1.00 45.03 203 PRO A O 1
ATOM 1608 N N . PRO A 1 204 ? 34.063 41.739 52.697 1.00 43.19 204 PRO A N 1
ATOM 1609 C CA . PRO A 1 204 ? 33.260 40.527 52.549 1.00 43.19 204 PRO A CA 1
ATOM 1610 C C . PRO A 1 204 ? 31.761 40.845 52.642 1.00 43.19 204 PRO A C 1
ATOM 1612 O O . PRO A 1 204 ? 31.252 41.177 53.712 1.00 43.19 204 PRO A O 1
ATOM 1615 N N . SER A 1 205 ? 31.051 40.733 51.517 1.00 41.28 205 SER A N 1
ATOM 1616 C CA . SER A 1 205 ? 29.586 40.774 51.474 1.00 41.28 205 SER A CA 1
ATOM 1617 C C . SER A 1 205 ? 29.018 39.362 51.622 1.00 41.28 205 SER A C 1
ATOM 1619 O O . SER A 1 205 ? 29.530 38.405 51.044 1.00 41.28 205 SER A O 1
ATOM 1621 N N . ALA A 1 206 ? 27.990 39.261 52.458 1.00 41.06 206 ALA A N 1
ATOM 1622 C CA . ALA A 1 206 ? 27.422 38.052 53.032 1.00 41.06 206 ALA A CA 1
ATOM 1623 C C . ALA A 1 206 ? 27.038 36.968 52.008 1.00 41.06 206 ALA A C 1
ATOM 1625 O O . ALA A 1 206 ? 26.464 37.247 50.955 1.00 41.06 206 ALA A O 1
ATOM 1626 N N . ALA A 1 207 ? 27.303 35.710 52.370 1.00 41.66 207 ALA A N 1
ATOM 1627 C CA . ALA A 1 207 ? 26.754 34.551 51.678 1.00 41.66 207 ALA A CA 1
ATOM 1628 C C . ALA A 1 207 ? 25.214 34.565 51.779 1.00 41.66 207 ALA A C 1
ATOM 1630 O O . ALA A 1 207 ? 24.694 34.782 52.876 1.00 41.66 207 ALA A O 1
ATOM 1631 N N . PRO A 1 208 ? 24.470 34.332 50.684 1.00 45.47 208 PRO A N 1
ATOM 1632 C CA . PRO A 1 208 ? 23.024 34.191 50.764 1.00 45.47 208 PRO A CA 1
ATOM 1633 C C . PRO A 1 208 ? 22.668 32.880 51.479 1.00 45.47 208 PRO A C 1
ATOM 1635 O O . PRO A 1 208 ? 23.151 31.807 51.109 1.00 45.47 208 PRO A O 1
ATOM 1638 N N . GLU A 1 209 ? 21.820 32.983 52.504 1.00 40.78 209 GLU A N 1
ATOM 1639 C CA . GLU A 1 209 ? 21.178 31.852 53.178 1.00 40.78 209 GLU A CA 1
ATOM 1640 C C . GLU A 1 209 ? 20.476 30.956 52.148 1.00 40.78 209 GLU A C 1
ATOM 1642 O O . GLU A 1 209 ? 19.530 31.364 51.475 1.00 40.78 209 GLU A O 1
ATOM 1647 N N . GLN A 1 210 ? 20.946 29.715 52.026 1.00 41.00 210 GLN A N 1
ATOM 1648 C CA . GLN A 1 210 ? 20.236 28.664 51.309 1.00 41.00 210 GLN A CA 1
ATOM 1649 C C . GLN A 1 210 ? 19.137 28.131 52.228 1.00 41.00 210 GLN A C 1
ATOM 1651 O O . GLN A 1 210 ? 19.427 27.498 53.240 1.00 41.00 210 GLN A O 1
ATOM 1656 N N . THR A 1 211 ? 17.877 28.382 51.881 1.00 39.53 211 THR A N 1
ATOM 1657 C CA . THR A 1 211 ? 16.724 27.700 52.473 1.00 39.53 211 THR A CA 1
ATOM 1658 C C . THR A 1 211 ? 16.725 26.231 52.026 1.00 39.53 211 THR A C 1
ATOM 1660 O O . THR A 1 211 ? 16.583 25.963 50.830 1.00 39.53 211 THR A O 1
ATOM 1663 N N . PRO A 1 212 ? 16.883 25.249 52.930 1.00 52.06 212 PRO A N 1
ATOM 1664 C CA . PRO A 1 212 ? 16.926 23.846 52.552 1.00 52.06 212 PRO A CA 1
ATOM 1665 C C . PRO A 1 212 ? 15.542 23.230 52.761 1.00 52.06 212 PRO A C 1
ATOM 1667 O O . PRO A 1 212 ? 15.342 22.581 53.775 1.00 52.06 212 PRO A O 1
ATOM 1670 N N . ASP A 1 213 ? 14.572 23.473 51.866 1.00 51.69 213 ASP A N 1
ATOM 1671 C CA . ASP A 1 213 ? 13.304 22.705 51.900 1.00 51.69 213 ASP A CA 1
ATOM 1672 C C . ASP A 1 213 ? 12.396 22.820 50.655 1.00 51.69 213 ASP A C 1
ATOM 1674 O O . ASP A 1 213 ? 11.170 22.733 50.733 1.00 51.69 213 ASP A O 1
ATOM 1678 N N . ALA A 1 214 ? 12.963 22.983 49.456 1.00 58.19 214 ALA A N 1
ATOM 1679 C CA . ALA A 1 214 ? 12.177 22.844 48.228 1.00 58.19 214 ALA A CA 1
ATOM 1680 C C . ALA A 1 214 ? 12.334 21.429 47.653 1.00 58.19 214 ALA A C 1
ATOM 1682 O O . ALA A 1 214 ? 13.381 21.079 47.109 1.00 58.19 214 ALA A O 1
ATOM 1683 N N . CYS A 1 215 ? 11.274 20.621 47.754 1.00 46.16 215 CYS A N 1
ATOM 1684 C CA . CYS A 1 215 ? 11.131 19.386 46.981 1.00 46.16 215 CYS A CA 1
ATOM 1685 C C . CYS A 1 215 ? 11.369 19.715 45.490 1.00 46.16 215 CYS A C 1
ATOM 1687 O O . CYS A 1 215 ? 10.780 20.689 45.004 1.00 46.16 215 CYS A O 1
ATOM 1689 N N . PRO A 1 216 ? 12.233 18.982 44.759 1.00 64.62 216 PRO A N 1
ATOM 1690 C CA . PRO A 1 216 ? 12.488 19.291 43.359 1.00 64.62 216 PRO A CA 1
ATOM 1691 C C . PRO A 1 216 ? 11.165 19.252 42.578 1.00 64.62 216 PRO A C 1
ATOM 1693 O O . PRO A 1 216 ? 10.372 18.327 42.783 1.00 64.62 216 PRO A O 1
ATOM 1696 N N . PRO A 1 217 ? 10.887 20.245 41.708 1.00 65.81 217 PRO A N 1
ATOM 1697 C CA . PRO A 1 217 ? 9.658 20.249 40.931 1.00 65.81 217 PRO A CA 1
ATOM 1698 C C . PRO A 1 217 ? 9.580 18.956 40.108 1.00 65.81 217 PRO A C 1
ATOM 1700 O O . PRO A 1 217 ? 10.612 18.500 39.599 1.00 65.81 217 PRO A O 1
ATOM 1703 N N . PRO A 1 218 ? 8.386 18.346 39.980 1.00 66.62 218 PRO A N 1
ATOM 1704 C CA . PRO A 1 218 ? 8.230 17.141 39.183 1.00 66.62 218 PRO A CA 1
ATOM 1705 C C . PRO A 1 218 ? 8.769 17.390 37.767 1.00 66.62 218 PRO A C 1
ATOM 1707 O O . PRO A 1 218 ? 8.625 18.502 37.243 1.00 66.62 218 PRO A O 1
ATOM 1710 N N . PRO A 1 219 ? 9.416 16.387 37.145 1.00 68.69 219 PRO A N 1
ATOM 1711 C CA . PRO A 1 219 ? 9.970 16.543 35.810 1.00 68.69 219 PRO A CA 1
ATOM 1712 C C . PRO A 1 219 ? 8.864 16.996 34.859 1.00 68.69 219 PRO A C 1
ATOM 1714 O O . PRO A 1 219 ? 7.774 16.424 34.847 1.00 68.69 219 PRO A O 1
ATOM 1717 N N . ALA A 1 220 ? 9.135 18.038 34.073 1.00 81.69 220 ALA A N 1
ATOM 1718 C CA . ALA A 1 220 ? 8.177 18.521 33.091 1.00 81.69 220 ALA A CA 1
ATOM 1719 C C . ALA A 1 220 ? 7.881 17.387 32.098 1.00 81.69 220 ALA A C 1
ATOM 1721 O O . ALA A 1 220 ? 8.776 16.935 31.382 1.00 81.69 220 ALA A O 1
ATOM 1722 N N . THR A 1 221 ? 6.642 16.902 32.070 1.00 89.44 221 THR A N 1
ATOM 1723 C CA . THR A 1 221 ? 6.209 15.872 31.125 1.00 89.44 221 THR A CA 1
ATOM 1724 C C . THR A 1 221 ? 5.708 16.521 29.840 1.00 89.44 221 THR A C 1
ATOM 1726 O O . THR A 1 221 ? 5.091 17.587 29.852 1.00 89.44 221 THR A O 1
ATOM 1729 N N . GLN A 1 222 ? 5.984 15.886 28.702 1.00 90.38 222 GLN A N 1
ATOM 1730 C CA . GLN A 1 222 ? 5.499 16.318 27.394 1.00 90.38 222 GLN A CA 1
ATOM 1731 C C . GLN A 1 222 ? 4.698 15.192 26.744 1.00 90.38 222 GLN A C 1
ATOM 1733 O O . GLN A 1 222 ? 5.171 14.058 26.657 1.00 90.38 222 GLN A O 1
ATOM 1738 N N . ARG A 1 223 ? 3.492 15.510 26.259 1.00 93.69 223 ARG A N 1
ATOM 1739 C CA . ARG A 1 223 ? 2.674 14.578 25.477 1.00 93.69 223 ARG A CA 1
ATOM 1740 C C . ARG A 1 223 ? 3.338 14.296 24.126 1.00 93.69 223 ARG A C 1
ATOM 1742 O O . ARG A 1 223 ? 3.692 15.230 23.407 1.00 93.69 223 ARG A O 1
ATOM 1749 N N . LEU A 1 224 ? 3.472 13.017 23.784 1.00 93.00 224 LEU A N 1
ATOM 1750 C CA . LEU A 1 224 ? 3.987 12.540 22.505 1.00 93.00 224 LEU A CA 1
ATOM 1751 C C . LEU A 1 224 ? 2.855 11.990 21.633 1.00 93.00 224 LEU A C 1
ATOM 1753 O O . LEU A 1 224 ? 1.987 11.253 22.103 1.00 93.00 224 LEU A O 1
ATOM 1757 N N . TYR A 1 225 ? 2.913 12.321 20.344 1.00 91.81 225 TYR A N 1
ATOM 1758 C CA . TYR A 1 225 ? 2.030 11.791 19.309 1.00 91.81 225 TYR A CA 1
ATOM 1759 C C . TYR A 1 225 ? 2.885 11.093 18.255 1.00 91.81 225 TYR A C 1
ATOM 1761 O O . TYR A 1 225 ? 3.633 11.741 17.522 1.00 91.81 225 TYR A O 1
ATOM 1769 N N . SER A 1 226 ? 2.801 9.767 18.197 1.00 92.56 226 SER A N 1
ATOM 1770 C CA . SER A 1 226 ? 3.634 8.939 17.316 1.00 92.56 226 SER A CA 1
ATOM 1771 C C . SER A 1 226 ? 2.820 7.972 16.471 1.00 92.56 226 SER A C 1
ATOM 1773 O O . SER A 1 226 ? 3.095 7.839 15.281 1.00 92.56 226 SER A O 1
ATOM 1775 N N . GLU A 1 227 ? 1.820 7.323 17.056 1.00 95.88 227 GLU A N 1
ATOM 1776 C CA . GLU A 1 227 ? 1.068 6.223 16.447 1.00 95.88 227 GLU A CA 1
ATOM 1777 C C . GLU A 1 227 ? -0.438 6.455 16.573 1.00 95.88 227 GLU A C 1
ATOM 1779 O O . GLU A 1 227 ? -0.878 7.264 17.393 1.00 95.88 227 GLU A O 1
ATOM 1784 N N . ALA A 1 228 ? -1.241 5.745 15.773 1.00 94.69 228 ALA A N 1
ATOM 1785 C CA . ALA A 1 228 ? -2.699 5.887 15.821 1.00 94.69 228 ALA A CA 1
ATOM 1786 C C . ALA A 1 228 ? -3.261 5.496 17.196 1.00 94.69 228 ALA A C 1
ATOM 1788 O O . ALA A 1 228 ? -4.092 6.212 17.745 1.00 94.69 228 ALA A O 1
ATOM 1789 N N . TYR A 1 229 ? -2.726 4.433 17.802 1.00 95.38 229 TYR A N 1
ATOM 1790 C CA . TYR A 1 229 ? -3.073 4.001 19.160 1.00 95.38 229 TYR A CA 1
ATOM 1791 C C . TYR A 1 229 ? -2.572 4.934 20.272 1.00 95.38 229 TYR A C 1
ATOM 1793 O O . TYR A 1 229 ? -2.838 4.680 21.445 1.00 95.38 229 TYR A O 1
ATOM 1801 N N . ASN A 1 230 ? -1.890 6.034 19.926 1.00 95.38 230 ASN A N 1
ATOM 1802 C CA . ASN A 1 230 ? -1.567 7.117 20.857 1.00 95.38 230 ASN A CA 1
ATOM 1803 C C . ASN A 1 230 ? -2.356 8.410 20.622 1.00 95.38 230 ASN A C 1
ATOM 1805 O O . ASN A 1 230 ? -2.161 9.388 21.354 1.00 95.38 230 ASN A O 1
ATOM 1809 N N . ALA A 1 231 ? -3.218 8.436 19.605 1.00 94.50 231 ALA A N 1
ATOM 1810 C CA . ALA A 1 231 ? -4.040 9.589 19.280 1.00 94.50 231 ALA A CA 1
ATOM 1811 C C . ALA A 1 231 ? -5.272 9.658 20.189 1.00 94.50 231 ALA A C 1
ATOM 1813 O O . ALA A 1 231 ? -5.886 8.637 20.498 1.00 94.50 231 ALA A O 1
ATOM 1814 N N . ASP A 1 232 ? -5.670 10.876 20.560 1.00 95.50 232 ASP A N 1
ATOM 1815 C CA . ASP A 1 232 ? -6.866 11.080 21.381 1.00 95.50 232 ASP A CA 1
ATOM 1816 C C . ASP A 1 232 ? -8.134 10.623 20.644 1.00 95.50 232 ASP A C 1
ATOM 1818 O O . ASP A 1 232 ? -8.994 10.003 21.252 1.00 95.50 232 ASP A O 1
ATOM 1822 N N . THR A 1 233 ? -8.190 10.776 19.316 1.00 94.44 233 THR A N 1
ATOM 1823 C CA . THR A 1 233 ? -9.309 10.282 18.498 1.00 94.44 233 THR A CA 1
ATOM 1824 C C . THR A 1 233 ? -9.537 8.779 18.644 1.00 94.44 233 THR A C 1
ATOM 1826 O O . THR A 1 233 ? -10.681 8.349 18.743 1.00 94.44 233 THR A O 1
ATOM 1829 N N . LEU A 1 234 ? -8.478 7.954 18.668 1.00 95.31 234 LEU A N 1
ATOM 1830 C CA . LEU A 1 234 ? -8.677 6.510 18.830 1.00 95.31 234 LEU A CA 1
ATOM 1831 C C . LEU A 1 234 ? -9.125 6.172 20.250 1.00 95.31 234 LEU A C 1
ATOM 1833 O O . LEU A 1 234 ? -9.915 5.254 20.437 1.00 95.31 234 LEU A O 1
ATOM 1837 N N . LYS A 1 235 ? -8.662 6.946 21.234 1.00 95.50 235 LYS A N 1
ATOM 1838 C CA . LYS A 1 235 ? -9.126 6.820 22.610 1.00 95.50 235 LYS A CA 1
ATOM 1839 C C . LYS A 1 235 ? -10.608 7.177 22.757 1.00 95.50 235 LYS A C 1
ATOM 1841 O O . LYS A 1 235 ? -11.329 6.437 23.407 1.00 95.50 235 LYS A O 1
ATOM 1846 N N . GLU A 1 236 ? -11.067 8.261 22.142 1.00 96.62 236 GLU A N 1
ATOM 1847 C CA . GLU A 1 236 ? -12.484 8.650 22.150 1.00 96.62 236 GLU A CA 1
ATOM 1848 C C . GLU A 1 236 ? -13.369 7.582 21.491 1.00 96.62 236 GLU A C 1
ATOM 1850 O O . GLU A 1 236 ? -14.440 7.263 22.003 1.00 96.62 236 GLU A O 1
ATOM 1855 N N . LEU A 1 237 ? -12.909 7.002 20.375 1.00 96.56 237 LEU A N 1
ATOM 1856 C CA . LEU A 1 237 ? -13.602 5.898 19.706 1.00 96.56 237 LEU A CA 1
ATOM 1857 C C . LEU A 1 237 ? -13.650 4.637 20.574 1.00 96.56 237 LEU A C 1
ATOM 1859 O O . LEU A 1 237 ? -14.680 3.966 20.596 1.00 96.56 237 LEU A O 1
ATOM 1863 N N . ASP A 1 238 ? -12.564 4.318 21.281 1.00 96.50 238 ASP A N 1
ATOM 1864 C CA . ASP A 1 238 ? -12.536 3.188 22.210 1.00 96.50 238 ASP A CA 1
ATOM 1865 C C . ASP A 1 238 ? -13.470 3.431 23.403 1.00 96.50 238 ASP A C 1
ATOM 1867 O O . ASP A 1 238 ? -14.341 2.614 23.671 1.00 96.50 238 ASP A O 1
ATOM 1871 N N . ASP A 1 239 ? -13.415 4.602 24.041 1.00 96.38 239 ASP A N 1
ATOM 1872 C CA . ASP A 1 239 ? -14.330 4.949 25.136 1.00 96.38 239 ASP A CA 1
ATOM 1873 C C . ASP A 1 239 ? -15.809 4.838 24.682 1.00 96.38 239 ASP A C 1
ATOM 1875 O O . ASP A 1 239 ? -16.656 4.317 25.414 1.00 96.38 239 ASP A O 1
ATOM 1879 N N . ALA A 1 240 ? -16.123 5.255 23.447 1.00 96.62 240 ALA A N 1
ATOM 1880 C CA . ALA A 1 240 ? -17.456 5.115 22.861 1.00 96.62 240 ALA A CA 1
ATOM 1881 C C . ALA A 1 240 ? -17.848 3.651 22.587 1.00 96.62 240 ALA A C 1
ATOM 1883 O O . ALA A 1 240 ? -18.989 3.267 22.861 1.00 96.62 240 ALA A O 1
ATOM 1884 N N . ILE A 1 241 ? -16.931 2.822 22.069 1.00 96.31 241 ILE A N 1
ATOM 1885 C CA . ILE A 1 241 ? -17.233 1.413 21.794 1.00 96.31 241 ILE A CA 1
ATOM 1886 C C . ILE A 1 241 ? -17.375 0.605 23.085 1.00 96.31 241 ILE A C 1
ATOM 1888 O O . ILE A 1 241 ? -18.262 -0.241 23.162 1.00 96.31 241 ILE A O 1
ATOM 1892 N N . GLN A 1 242 ? -16.589 0.911 24.122 1.00 96.00 242 GLN A N 1
ATOM 1893 C CA . GLN A 1 242 ? -16.731 0.285 25.437 1.00 96.00 242 GLN A CA 1
ATOM 1894 C C . GLN A 1 242 ? -18.056 0.679 26.104 1.00 96.00 242 GLN A C 1
ATOM 1896 O O . GLN A 1 242 ? -18.707 -0.158 26.732 1.00 96.00 242 GLN A O 1
ATOM 1901 N N . LEU A 1 243 ? -18.506 1.929 25.932 1.00 96.00 243 LEU A N 1
ATOM 1902 C CA . LEU A 1 243 ? -19.825 2.355 26.404 1.00 96.00 243 LEU A CA 1
ATOM 1903 C C . LEU A 1 243 ? -20.948 1.592 25.686 1.00 96.00 243 LEU A C 1
ATOM 1905 O O . LEU A 1 243 ? -21.852 1.080 26.346 1.00 96.00 243 LEU A O 1
ATOM 1909 N N . LYS A 1 244 ? -20.859 1.437 24.358 1.00 94.75 244 LYS A N 1
ATOM 1910 C CA . LYS A 1 244 ? -21.796 0.601 23.590 1.00 94.75 244 LYS A CA 1
ATOM 1911 C C . LYS A 1 244 ? -21.772 -0.853 24.068 1.00 94.75 244 LYS A C 1
ATOM 1913 O O . LYS A 1 244 ? -22.823 -1.424 24.329 1.00 94.75 244 LYS A O 1
ATOM 1918 N N . ALA A 1 245 ? -20.589 -1.433 24.259 1.00 93.75 245 ALA A N 1
ATOM 1919 C CA . ALA A 1 245 ? -20.433 -2.814 24.712 1.00 93.75 245 ALA A CA 1
ATOM 1920 C C . ALA A 1 245 ? -21.067 -3.080 26.086 1.00 93.75 245 ALA A C 1
ATOM 1922 O O . ALA A 1 245 ? -21.420 -4.224 26.384 1.00 93.75 245 ALA A O 1
ATOM 1923 N N . LYS A 1 246 ? -21.195 -2.037 26.912 1.00 92.19 246 LYS A N 1
ATOM 1924 C CA . LYS A 1 246 ? -21.817 -2.082 28.233 1.00 92.19 246 LYS A CA 1
ATOM 1925 C C . LYS A 1 246 ? -23.333 -1.870 28.185 1.00 92.19 246 LYS A C 1
ATOM 1927 O O . LYS A 1 246 ? -24.058 -2.613 28.842 1.00 92.19 246 LYS A O 1
ATOM 1932 N N . ASP A 1 247 ? -23.791 -0.858 27.450 1.00 94.00 247 ASP A N 1
ATOM 1933 C CA . ASP A 1 247 ? -25.162 -0.347 27.567 1.00 94.00 247 ASP A CA 1
ATOM 1934 C C . ASP A 1 247 ? -26.067 -0.720 26.367 1.00 94.00 247 ASP A C 1
ATOM 1936 O O . ASP A 1 247 ? -27.288 -0.704 26.510 1.00 94.00 247 ASP A O 1
ATOM 1940 N N . ASP A 1 248 ? -25.498 -1.071 25.206 1.00 94.25 248 ASP A N 1
ATOM 1941 C CA . ASP A 1 248 ? -26.208 -1.300 23.932 1.00 94.25 248 ASP A CA 1
ATOM 1942 C C . ASP A 1 248 ? -25.482 -2.338 23.043 1.00 94.25 248 ASP A C 1
ATOM 1944 O O . ASP A 1 248 ? -24.917 -2.021 21.994 1.00 94.25 248 ASP A O 1
ATOM 1948 N N . ARG A 1 249 ? -25.440 -3.603 23.474 1.00 94.06 249 ARG A N 1
ATOM 1949 C CA . ARG A 1 249 ? -24.852 -4.699 22.676 1.00 94.06 249 ARG A CA 1
ATOM 1950 C C . ARG A 1 249 ? -25.767 -5.093 21.515 1.00 94.06 249 ARG A C 1
ATOM 1952 O O . ARG A 1 249 ? -26.987 -5.009 21.635 1.00 94.06 249 ARG A O 1
ATOM 1959 N N . GLU A 1 250 ? -25.184 -5.568 20.416 1.00 94.38 250 GLU A N 1
ATOM 1960 C CA . GLU A 1 250 ? -25.958 -6.143 19.310 1.00 94.38 250 GLU A CA 1
ATOM 1961 C C . GLU A 1 250 ? -26.741 -7.384 19.770 1.00 94.38 250 GLU A C 1
ATOM 1963 O O . GLU A 1 250 ? -26.291 -8.149 20.625 1.00 94.38 250 GLU A O 1
ATOM 1968 N N . GLN A 1 251 ? -27.935 -7.573 19.200 1.00 90.12 251 GLN A N 1
ATOM 1969 C CA . GLN A 1 251 ? -28.969 -8.473 19.728 1.00 90.12 251 GLN A CA 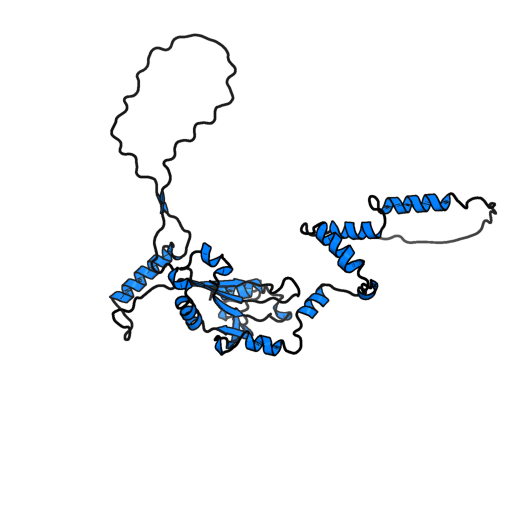1
ATOM 1970 C C . GLN A 1 251 ? -28.561 -9.960 19.794 1.00 90.12 251 GLN A C 1
ATOM 1972 O O . GLN A 1 251 ? -29.141 -10.708 20.580 1.00 90.12 251 GLN A O 1
ATOM 1977 N N . ASP A 1 252 ? -27.549 -10.369 19.028 1.00 93.31 252 ASP A N 1
ATOM 1978 C CA . ASP A 1 252 ? -27.094 -11.760 18.913 1.00 93.31 252 ASP A CA 1
ATOM 1979 C C . ASP A 1 252 ? -25.651 -11.977 19.407 1.00 93.31 252 ASP A C 1
ATOM 1981 O O . ASP A 1 252 ? -25.092 -13.064 19.241 1.00 93.31 252 ASP A O 1
ATOM 1985 N N . ASP A 1 253 ? -25.036 -10.967 20.028 1.00 94.12 253 ASP A N 1
ATOM 1986 C CA . ASP A 1 253 ? -23.655 -11.079 20.490 1.00 94.12 253 ASP A CA 1
ATOM 1987 C C . ASP A 1 253 ? -23.556 -11.863 21.804 1.00 94.12 253 ASP A C 1
ATOM 1989 O O . ASP A 1 253 ? -24.287 -11.581 22.764 1.00 94.12 253 ASP A O 1
ATOM 1993 N N . PRO A 1 254 ? -22.610 -12.815 21.915 1.00 94.44 254 PRO A N 1
ATOM 1994 C CA . PRO A 1 254 ? -22.413 -13.530 23.160 1.00 94.44 254 PRO A CA 1
ATOM 1995 C C . PRO A 1 254 ? -21.872 -12.571 24.238 1.00 94.44 254 PRO A C 1
ATOM 1997 O O . PRO A 1 254 ? -21.244 -11.551 23.922 1.00 94.44 254 PRO A O 1
ATOM 2000 N N . PRO A 1 255 ? -22.139 -12.843 25.528 1.00 89.12 255 PRO A N 1
ATOM 2001 C CA . PRO A 1 255 ? -21.839 -11.910 26.617 1.00 89.12 255 PRO A CA 1
ATOM 2002 C C . PRO A 1 255 ? -20.338 -11.661 26.820 1.00 89.12 255 PRO A C 1
ATOM 2004 O O . PRO A 1 255 ? -19.966 -10.645 27.399 1.00 89.12 255 PRO A O 1
ATOM 2007 N N . ASP A 1 256 ? -19.488 -12.570 26.350 1.00 92.00 256 ASP A N 1
ATOM 2008 C CA . ASP A 1 256 ? -18.029 -12.517 26.412 1.00 92.00 256 ASP A CA 1
ATOM 2009 C C . ASP A 1 256 ? -17.378 -11.921 25.153 1.00 92.00 256 ASP A C 1
ATOM 2011 O O . ASP A 1 256 ? -16.159 -11.773 25.121 1.00 92.00 256 ASP A O 1
ATOM 2015 N N . LEU A 1 257 ? -18.154 -11.542 24.126 1.00 93.75 257 LEU A N 1
ATOM 2016 C CA . LEU A 1 257 ? -17.593 -10.892 22.940 1.00 93.75 257 LEU A CA 1
ATOM 2017 C C . LEU A 1 257 ? -17.071 -9.494 23.286 1.00 93.75 257 LEU A C 1
ATOM 2019 O O . LEU A 1 257 ? -17.838 -8.599 23.664 1.00 93.75 257 LEU A O 1
ATOM 2023 N N . GLU A 1 258 ? -15.771 -9.299 23.109 1.00 92.69 258 GLU A N 1
ATOM 2024 C CA . GLU A 1 258 ? -15.125 -8.002 23.262 1.00 92.69 258 GLU A CA 1
ATOM 2025 C C . GLU A 1 258 ? -15.402 -7.105 22.056 1.00 92.69 258 GLU A C 1
ATOM 2027 O O . GLU A 1 258 ? -15.412 -7.541 20.904 1.00 92.69 258 GLU A O 1
ATOM 2032 N N . TYR A 1 259 ? -15.610 -5.822 22.332 1.00 94.50 259 TYR A N 1
ATOM 2033 C CA . TYR A 1 259 ? -15.749 -4.800 21.308 1.00 94.50 259 TYR A CA 1
ATOM 2034 C C . TYR A 1 259 ? -14.455 -3.997 21.283 1.00 94.50 259 TYR A C 1
ATOM 2036 O O . TYR A 1 259 ? -13.989 -3.528 22.320 1.00 94.50 259 TYR A O 1
ATOM 2044 N N . ALA A 1 260 ? -13.886 -3.821 20.098 1.00 93.44 260 ALA A N 1
ATOM 2045 C CA . ALA A 1 260 ? -12.654 -3.073 19.918 1.00 93.44 260 ALA A CA 1
ATOM 2046 C C . ALA A 1 260 ? -12.722 -2.235 18.646 1.00 93.44 260 ALA A C 1
ATOM 2048 O O . ALA A 1 260 ? -13.388 -2.587 17.669 1.00 93.44 260 ALA A O 1
ATOM 2049 N N . VAL A 1 261 ? -11.993 -1.123 18.646 1.00 94.81 261 VAL A N 1
ATOM 2050 C CA . VAL A 1 261 ? -11.831 -0.305 17.447 1.00 94.81 261 VAL A CA 1
ATOM 2051 C C . VAL A 1 261 ? -10.733 -0.908 16.579 1.00 94.81 261 VAL A C 1
ATOM 2053 O O . VAL A 1 261 ? -9.630 -1.177 17.052 1.00 94.81 261 VAL A O 1
ATOM 2056 N N . ALA A 1 262 ? -11.014 -1.072 15.288 1.00 94.88 262 ALA A N 1
ATOM 2057 C CA . ALA A 1 262 ? -10.018 -1.451 14.295 1.00 94.88 262 ALA A CA 1
ATOM 2058 C C . ALA A 1 262 ? -9.491 -0.201 13.570 1.00 94.88 262 ALA A C 1
ATOM 2060 O O . ALA A 1 262 ? -10.135 0.277 12.633 1.00 94.88 262 ALA A O 1
ATOM 2061 N N . PRO A 1 263 ? -8.345 0.378 13.978 1.00 95.62 263 PRO A N 1
ATOM 2062 C CA . PRO A 1 263 ? -7.810 1.551 13.304 1.00 95.62 263 PRO A CA 1
ATOM 2063 C C . PRO A 1 263 ? -7.209 1.146 11.953 1.00 95.62 263 PRO A C 1
ATOM 2065 O O . PRO A 1 263 ? -6.238 0.392 11.894 1.00 95.62 263 PRO A O 1
ATOM 2068 N N . ILE A 1 264 ? -7.766 1.662 10.860 1.00 95.56 264 ILE A N 1
ATOM 2069 C CA . ILE A 1 264 ? -7.354 1.316 9.494 1.00 95.56 264 ILE A CA 1
ATOM 2070 C C . ILE A 1 264 ? -6.864 2.568 8.770 1.00 95.56 264 ILE A C 1
ATOM 2072 O O . ILE A 1 264 ? -7.512 3.612 8.803 1.00 95.56 264 ILE A O 1
ATOM 2076 N N . GLY A 1 265 ? -5.718 2.462 8.100 1.00 93.88 265 GLY A N 1
ATOM 2077 C CA . GLY A 1 265 ? -5.215 3.485 7.187 1.00 93.88 265 GLY A CA 1
ATOM 2078 C C . GLY A 1 265 ? -5.294 2.988 5.754 1.00 93.88 265 GLY A C 1
ATOM 2079 O O . GLY A 1 265 ? -4.651 1.990 5.437 1.00 93.88 265 GLY A O 1
ATOM 2080 N N . LEU A 1 266 ? -6.062 3.680 4.911 1.00 93.31 266 LEU A N 1
ATOM 2081 C CA . LEU A 1 266 ? -6.181 3.410 3.477 1.00 93.31 266 LE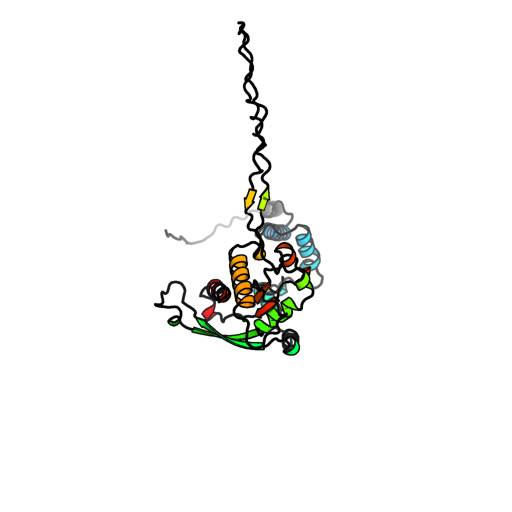U A CA 1
ATOM 2082 C C . LEU A 1 266 ? -5.168 4.237 2.687 1.00 93.31 266 LEU A C 1
ATOM 2084 O O . LEU A 1 266 ? -4.957 5.421 2.956 1.00 93.31 266 LEU A O 1
ATOM 2088 N N . TYR A 1 267 ? -4.563 3.607 1.687 1.00 88.62 267 TYR A N 1
ATOM 2089 C CA . TYR A 1 267 ? -3.530 4.207 0.860 1.00 88.62 267 TYR A CA 1
ATOM 2090 C C . TYR A 1 267 ? -3.722 3.832 -0.605 1.00 88.62 267 TYR A C 1
ATOM 2092 O O . TYR A 1 267 ? -4.258 2.775 -0.949 1.00 88.62 267 TYR A O 1
ATOM 2100 N N . SER A 1 268 ? -3.256 4.724 -1.471 1.00 85.94 268 SER A N 1
ATOM 2101 C CA . SER A 1 268 ? -3.104 4.472 -2.895 1.00 85.94 268 SER A CA 1
ATOM 2102 C C . SER A 1 268 ? -1.929 5.286 -3.415 1.00 85.94 268 SER A C 1
ATOM 2104 O O . SER A 1 268 ? -1.818 6.480 -3.126 1.00 85.94 268 SER A O 1
ATOM 2106 N N . ASP A 1 269 ? -1.059 4.638 -4.176 1.00 79.38 269 ASP A N 1
ATOM 2107 C CA . ASP A 1 269 ? 0.085 5.254 -4.833 1.00 79.38 269 ASP A CA 1
ATOM 2108 C C . ASP A 1 269 ? 0.334 4.597 -6.196 1.00 79.38 269 ASP A C 1
ATOM 2110 O O . ASP A 1 269 ? -0.183 3.523 -6.498 1.00 79.38 269 ASP A O 1
ATOM 2114 N N . SER A 1 270 ? 1.089 5.282 -7.055 1.00 74.19 270 SER A N 1
ATOM 2115 C CA . SER A 1 270 ? 1.504 4.738 -8.348 1.00 74.19 270 SER A CA 1
ATOM 2116 C C . SER A 1 270 ? 2.751 3.887 -8.152 1.00 74.19 270 SER A C 1
ATOM 2118 O O . SER A 1 270 ? 3.821 4.434 -7.885 1.00 74.19 270 SER A O 1
ATOM 2120 N N . THR A 1 271 ? 2.657 2.584 -8.398 1.00 67.75 271 THR A N 1
ATOM 2121 C CA . THR A 1 271 ? 3.797 1.670 -8.279 1.00 67.75 271 THR A CA 1
ATOM 2122 C C . THR A 1 271 ? 4.362 1.306 -9.648 1.00 67.75 271 THR A C 1
ATOM 2124 O O . THR A 1 271 ? 3.636 0.967 -10.585 1.00 67.75 271 THR A O 1
ATOM 2127 N N . HIS A 1 272 ? 5.685 1.399 -9.783 1.00 68.12 272 HIS A N 1
ATOM 2128 C CA . HIS A 1 272 ? 6.415 0.827 -10.914 1.00 68.12 272 HIS A CA 1
ATOM 2129 C C . HIS A 1 272 ? 6.730 -0.627 -10.558 1.00 68.12 272 HIS A C 1
ATOM 2131 O O . HIS A 1 272 ? 7.385 -0.874 -9.547 1.00 68.12 272 HIS A O 1
ATOM 2137 N N . LEU A 1 273 ? 6.220 -1.584 -11.336 1.00 66.12 273 LEU A N 1
ATOM 2138 C CA . LEU A 1 273 ? 6.284 -3.005 -10.965 1.00 66.12 273 LEU A CA 1
ATOM 2139 C C . LEU A 1 273 ? 7.689 -3.596 -11.090 1.00 66.12 273 LEU A C 1
ATOM 2141 O O . LEU A 1 273 ? 8.031 -4.556 -10.405 1.00 66.12 273 LEU A O 1
ATOM 2145 N N . THR A 1 274 ? 8.495 -3.026 -11.975 1.00 63.97 274 THR A N 1
ATOM 2146 C CA . THR A 1 274 ? 9.779 -3.583 -12.380 1.00 63.97 274 THR A CA 1
ATOM 2147 C C . THR A 1 274 ? 10.770 -2.456 -12.680 1.00 63.97 274 THR A C 1
ATOM 2149 O O . THR A 1 274 ? 10.396 -1.375 -13.145 1.00 63.97 274 THR A O 1
ATOM 2152 N N . ASN A 1 275 ? 12.060 -2.718 -12.432 1.00 58.44 275 ASN A N 1
ATOM 2153 C CA . ASN A 1 275 ? 13.158 -1.821 -12.835 1.00 58.44 275 ASN A CA 1
ATOM 2154 C C . ASN A 1 275 ? 13.355 -1.781 -14.363 1.00 58.44 275 ASN A C 1
ATOM 2156 O O . ASN A 1 275 ? 14.062 -0.916 -14.876 1.00 58.44 275 ASN A O 1
ATOM 2160 N N . PHE A 1 276 ? 12.750 -2.728 -15.077 1.00 64.19 276 PHE A N 1
ATOM 2161 C CA . PHE A 1 276 ? 12.688 -2.824 -16.531 1.00 64.19 276 PHE A CA 1
ATOM 2162 C C . PHE A 1 276 ? 11.227 -2.727 -16.982 1.00 64.19 276 PHE A C 1
ATOM 2164 O O . PHE A 1 276 ? 10.334 -3.064 -16.221 1.00 64.19 276 PHE A O 1
ATOM 2171 N N . GLY A 1 277 ? 10.958 -2.284 -18.204 1.00 67.50 277 GLY A N 1
ATOM 2172 C CA . GLY A 1 277 ? 9.590 -2.037 -18.667 1.00 67.50 277 GLY A CA 1
ATOM 2173 C C . GLY A 1 277 ? 9.005 -0.685 -18.235 1.00 67.50 277 GLY A C 1
ATOM 2174 O O . GLY A 1 277 ? 9.640 0.122 -17.553 1.00 67.50 277 GLY A O 1
ATOM 2175 N N . THR A 1 278 ? 7.792 -0.405 -18.701 1.00 69.00 278 THR A N 1
ATOM 2176 C CA . THR A 1 278 ? 6.991 0.793 -18.389 1.00 69.00 278 THR A CA 1
ATOM 2177 C C . THR A 1 278 ? 5.679 0.457 -17.673 1.00 69.00 278 THR A C 1
ATOM 2179 O O . THR A 1 278 ? 4.851 1.345 -17.434 1.00 69.00 278 THR A O 1
ATOM 2182 N N . ALA A 1 279 ? 5.484 -0.814 -17.308 1.00 69.94 279 ALA A N 1
ATOM 2183 C CA . ALA A 1 279 ? 4.325 -1.274 -16.569 1.00 69.94 279 ALA A CA 1
ATOM 2184 C C . ALA A 1 279 ? 4.222 -0.575 -15.206 1.00 69.94 279 ALA A C 1
ATOM 2186 O O . ALA A 1 279 ? 5.130 -0.592 -14.372 1.00 69.94 279 ALA A O 1
ATOM 2187 N N . SER A 1 280 ? 3.058 0.025 -14.978 1.00 71.12 280 SER A N 1
ATOM 2188 C CA . SER A 1 280 ? 2.688 0.648 -13.713 1.00 71.12 280 SER A CA 1
ATOM 2189 C C . SER A 1 280 ? 1.371 0.075 -13.223 1.00 71.12 280 SER A C 1
ATOM 2191 O O . SER A 1 280 ? 0.495 -0.285 -14.017 1.00 71.12 280 SER A O 1
ATOM 2193 N N . LEU A 1 281 ? 1.242 0.011 -11.905 1.00 74.88 281 LEU A N 1
ATOM 2194 C CA . LEU A 1 281 ? 0.054 -0.450 -11.217 1.00 74.88 281 LEU A CA 1
ATOM 2195 C C . LEU A 1 281 ? -0.425 0.634 -10.254 1.00 74.88 281 LEU A C 1
ATOM 2197 O O . LEU A 1 281 ? 0.355 1.445 -9.759 1.00 74.88 281 LEU A O 1
ATOM 2201 N N . TRP A 1 282 ? -1.731 0.654 -10.019 1.00 84.56 282 TRP A N 1
ATOM 2202 C CA . TRP A 1 282 ? -2.358 1.547 -9.052 1.00 84.56 282 TRP A CA 1
ATOM 2203 C C . TRP A 1 282 ? -3.008 0.703 -7.961 1.00 84.56 282 TRP A C 1
ATOM 2205 O O . TRP A 1 282 ? -4.196 0.378 -8.066 1.00 84.56 282 TRP A O 1
ATOM 2215 N N . PRO A 1 283 ? -2.233 0.258 -6.958 1.00 88.19 283 PRO A N 1
ATOM 2216 C CA . PRO A 1 283 ? -2.786 -0.431 -5.811 1.00 88.19 283 PRO A CA 1
ATOM 2217 C C . PRO A 1 283 ? -3.643 0.504 -4.951 1.00 88.19 283 PRO A C 1
ATOM 2219 O O . PRO A 1 283 ? -3.364 1.692 -4.773 1.00 88.19 283 PRO A O 1
ATOM 2222 N N . ILE A 1 284 ? -4.672 -0.094 -4.371 1.00 91.00 284 ILE A N 1
ATOM 2223 C CA . ILE A 1 284 ? -5.331 0.353 -3.153 1.00 91.00 284 ILE A CA 1
ATOM 2224 C C . ILE A 1 284 ? -5.010 -0.702 -2.109 1.00 91.00 284 ILE A C 1
ATOM 2226 O O . ILE A 1 284 ? -5.174 -1.902 -2.347 1.00 91.00 284 ILE A O 1
ATOM 2230 N N . TYR A 1 285 ? -4.537 -0.265 -0.958 1.00 92.81 285 TYR A N 1
ATOM 2231 C CA . TYR A 1 285 ? -4.145 -1.146 0.128 1.00 92.81 285 TYR A CA 1
ATOM 2232 C C . TYR A 1 285 ? -4.409 -0.461 1.458 1.00 92.81 285 TYR A C 1
ATOM 2234 O O . TYR A 1 285 ? -4.682 0.740 1.522 1.00 92.81 285 TYR A O 1
ATOM 2242 N N . PHE A 1 286 ? -4.341 -1.236 2.530 1.00 94.75 286 PHE A N 1
ATOM 2243 C CA . PHE A 1 286 ? -4.480 -0.700 3.867 1.00 94.75 286 PHE A CA 1
ATOM 2244 C C . PHE A 1 286 ? -3.497 -1.324 4.845 1.00 94.75 286 PHE A C 1
ATOM 2246 O O . PHE A 1 286 ? -2.934 -2.400 4.625 1.00 94.75 286 PHE A O 1
ATOM 2253 N N . TRP A 1 287 ? -3.333 -0.617 5.955 1.00 94.94 287 TRP A N 1
ATOM 2254 C CA . TRP A 1 287 ? -2.646 -1.095 7.141 1.00 94.94 287 TRP A CA 1
ATOM 2255 C C . TRP A 1 287 ? -3.571 -1.051 8.345 1.00 94.94 287 TRP A C 1
ATOM 2257 O O . TRP A 1 287 ? -4.322 -0.088 8.516 1.00 94.94 287 TRP A O 1
ATOM 2267 N N . ILE A 1 288 ? -3.436 -2.043 9.223 1.00 96.50 288 ILE A N 1
ATOM 2268 C CA . ILE A 1 288 ? -3.942 -1.939 10.589 1.00 96.50 288 ILE A CA 1
ATOM 2269 C C . ILE A 1 288 ? -2.993 -1.023 11.363 1.00 96.50 288 ILE A C 1
ATOM 2271 O O . ILE A 1 288 ? -1.824 -1.337 11.590 1.00 96.50 288 ILE A O 1
ATOM 2275 N N . LEU A 1 289 ? -3.484 0.150 11.752 1.00 96.50 289 LEU A N 1
ATOM 2276 C CA . LEU A 1 289 ? -2.696 1.179 12.434 1.00 96.50 289 LEU A CA 1
ATOM 2277 C C . LEU A 1 289 ? -2.494 0.884 13.927 1.00 96.50 289 LEU A C 1
ATOM 2279 O O . LEU A 1 289 ? -1.811 1.647 14.606 1.00 96.50 289 LEU A O 1
ATOM 2283 N N . GLY A 1 290 ? -3.054 -0.227 14.416 1.00 95.94 290 GLY A N 1
ATOM 2284 C CA . GLY A 1 290 ? -2.703 -0.848 15.693 1.00 95.94 290 GLY A CA 1
ATOM 2285 C C . GLY A 1 290 ? -1.278 -1.411 15.685 1.00 95.94 290 GLY A C 1
ATOM 2286 O O . GLY A 1 290 ? -0.686 -1.596 16.742 1.00 95.94 290 GLY A O 1
ATOM 2287 N N . LEU A 1 2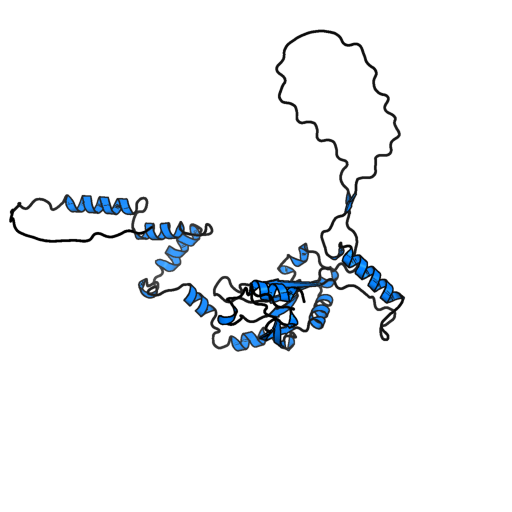91 ? -0.695 -1.639 14.504 1.00 96.31 291 LEU A N 1
ATOM 2288 C CA . LEU A 1 291 ? 0.689 -2.064 14.347 1.00 96.31 291 LEU A CA 1
ATOM 2289 C C . LEU A 1 291 ? 1.621 -0.849 14.237 1.00 96.31 291 LEU A C 1
ATOM 2291 O O . LEU A 1 291 ? 1.353 0.094 13.483 1.00 96.31 291 LEU A O 1
ATOM 2295 N N . SER A 1 292 ? 2.747 -0.881 14.952 1.00 95.44 292 SER A N 1
ATOM 2296 C CA . SER A 1 292 ? 3.717 0.224 14.946 1.00 95.44 292 SER A CA 1
ATOM 2297 C C . SER A 1 292 ? 4.226 0.558 13.538 1.00 95.44 292 SER A C 1
ATOM 2299 O O . SER A 1 292 ? 4.385 -0.325 12.685 1.00 95.44 292 SER A O 1
ATOM 2301 N N . LYS A 1 293 ? 4.554 1.836 13.293 1.00 94.69 293 LYS A N 1
ATOM 2302 C CA . LYS A 1 293 ? 5.193 2.276 12.038 1.00 94.69 293 LYS A CA 1
ATOM 2303 C C . LYS A 1 293 ? 6.452 1.484 11.733 1.00 94.69 293 LYS A C 1
ATOM 2305 O O . LYS A 1 293 ? 6.691 1.176 10.573 1.00 94.69 293 LYS A O 1
ATOM 2310 N N . TYR A 1 294 ? 7.235 1.157 12.762 1.00 93.81 294 TYR A N 1
ATOM 2311 C CA . TYR A 1 294 ? 8.466 0.392 12.605 1.00 93.81 294 TYR A CA 1
ATOM 2312 C C . TYR A 1 294 ? 8.202 -0.959 11.938 1.00 93.81 294 TYR A C 1
ATOM 2314 O O . TYR A 1 294 ? 8.840 -1.270 10.938 1.00 93.81 294 TYR A O 1
ATOM 2322 N N . ILE A 1 295 ? 7.223 -1.727 12.431 1.00 93.06 295 ILE A N 1
ATOM 2323 C CA . ILE A 1 295 ? 6.902 -3.032 11.843 1.00 93.06 295 ILE A CA 1
ATOM 2324 C C . ILE A 1 295 ? 6.308 -2.867 10.449 1.00 93.06 295 ILE A C 1
ATOM 2326 O O . ILE A 1 295 ? 6.791 -3.506 9.521 1.00 93.06 295 ILE A O 1
ATOM 2330 N N . ARG A 1 296 ? 5.347 -1.955 10.270 1.00 92.75 296 ARG A N 1
ATOM 2331 C CA . ARG A 1 296 ? 4.733 -1.707 8.955 1.00 92.75 296 ARG A CA 1
ATOM 2332 C C . ARG A 1 296 ? 5.735 -1.270 7.885 1.00 92.75 296 ARG A C 1
ATOM 2334 O O . ARG A 1 296 ? 5.543 -1.574 6.715 1.00 92.75 296 ARG A O 1
ATOM 2341 N N . ALA A 1 297 ? 6.796 -0.567 8.275 1.00 89.19 297 ALA A N 1
ATOM 2342 C CA . ALA A 1 297 ? 7.844 -0.117 7.365 1.00 89.19 297 ALA A CA 1
ATOM 2343 C C . ALA A 1 297 ? 8.878 -1.205 7.028 1.00 89.19 297 ALA A C 1
ATOM 2345 O O . ALA A 1 297 ? 9.699 -0.985 6.140 1.00 89.19 297 ALA A O 1
ATOM 2346 N N . MET A 1 298 ? 8.866 -2.360 7.704 1.00 91.06 298 MET A N 1
ATOM 2347 C CA . MET A 1 298 ? 9.728 -3.492 7.361 1.00 91.06 298 MET A CA 1
ATOM 2348 C C . MET A 1 298 ? 9.093 -4.308 6.228 1.00 91.06 298 MET A C 1
ATOM 2350 O O . MET A 1 298 ? 8.068 -4.950 6.468 1.00 91.06 298 MET A O 1
ATOM 2354 N N . PRO A 1 299 ? 9.696 -4.378 5.023 1.00 84.06 299 PRO A N 1
ATOM 2355 C CA . PRO A 1 299 ? 9.114 -5.129 3.906 1.00 84.06 299 PRO A CA 1
ATOM 2356 C C . PRO A 1 299 ? 8.934 -6.623 4.205 1.00 84.06 299 PRO A C 1
ATOM 2358 O O . PRO A 1 299 ? 7.980 -7.236 3.743 1.00 84.06 299 PRO A O 1
ATOM 2361 N N . SER A 1 300 ? 9.813 -7.198 5.032 1.00 86.94 300 SER A N 1
ATOM 2362 C CA . SER A 1 300 ? 9.754 -8.599 5.465 1.00 86.94 300 SER A CA 1
ATOM 2363 C C . SER A 1 300 ? 8.643 -8.906 6.472 1.00 86.94 300 SER A C 1
ATOM 2365 O O . SER A 1 300 ? 8.453 -10.069 6.814 1.00 86.94 300 SER A O 1
ATOM 2367 N N . SER A 1 301 ? 7.930 -7.893 6.975 1.00 86.56 301 SER A N 1
ATOM 2368 C CA . SER A 1 301 ? 6.797 -8.097 7.885 1.00 86.56 301 SER A CA 1
ATOM 2369 C C . SER A 1 301 ? 5.511 -8.484 7.162 1.00 86.56 301 SER A C 1
ATOM 2371 O O . SER A 1 301 ? 4.586 -8.947 7.817 1.00 86.56 301 SER A O 1
ATOM 2373 N N . PHE A 1 302 ? 5.433 -8.243 5.846 1.00 87.00 302 PHE A N 1
ATOM 2374 C CA . PHE A 1 302 ? 4.235 -8.456 5.029 1.00 87.00 302 PHE A CA 1
ATOM 2375 C C . PHE A 1 302 ? 2.953 -7.821 5.608 1.00 87.00 302 PHE A C 1
ATOM 2377 O O . PHE A 1 302 ? 1.849 -8.236 5.280 1.00 87.00 302 PHE A O 1
ATOM 2384 N N . ALA A 1 303 ? 3.081 -6.759 6.413 1.00 90.50 303 ALA A N 1
ATOM 2385 C CA . ALA A 1 303 ? 1.960 -6.125 7.113 1.00 90.50 303 ALA A CA 1
ATOM 2386 C C . ALA A 1 303 ? 0.989 -5.340 6.205 1.00 90.50 303 ALA A C 1
ATOM 2388 O O . ALA A 1 303 ? 0.037 -4.734 6.696 1.00 90.50 303 ALA A O 1
ATOM 2389 N N . THR A 1 304 ? 1.253 -5.280 4.896 1.00 91.56 304 THR A N 1
ATOM 2390 C CA . THR A 1 304 ? 0.446 -4.554 3.909 1.00 91.56 304 THR A CA 1
ATOM 2391 C C . THR A 1 304 ? -0.649 -5.443 3.345 1.00 91.56 304 THR A C 1
ATOM 2393 O O . THR A 1 304 ? -0.365 -6.440 2.687 1.00 91.56 304 THR A O 1
ATOM 2396 N N . HIS A 1 305 ? -1.905 -5.029 3.504 1.00 92.19 305 HIS A N 1
ATOM 2397 C CA . HIS A 1 305 ? -3.042 -5.759 2.958 1.00 92.19 305 HIS A CA 1
ATOM 2398 C C . HIS A 1 305 ? -3.518 -5.102 1.665 1.00 92.19 305 HIS A C 1
ATOM 2400 O O . HIS A 1 305 ? -4.050 -3.990 1.667 1.00 92.19 305 HIS A O 1
ATOM 2406 N N . HIS A 1 306 ? -3.337 -5.793 0.541 1.00 91.69 306 HIS A N 1
ATOM 2407 C CA . HIS A 1 306 ? -3.829 -5.327 -0.751 1.00 91.69 306 HIS A CA 1
ATOM 2408 C C . HIS A 1 306 ? -5.354 -5.448 -0.829 1.00 91.69 306 HIS A C 1
ATOM 2410 O O . HIS A 1 306 ? -5.930 -6.489 -0.502 1.00 91.69 306 HIS A O 1
ATOM 2416 N N . LEU A 1 307 ? -6.003 -4.373 -1.276 1.00 93.12 307 LEU A N 1
ATOM 2417 C CA . LEU A 1 307 ? -7.456 -4.278 -1.376 1.00 93.12 307 LEU A CA 1
ATOM 2418 C C . LEU A 1 307 ? -7.930 -4.274 -2.825 1.00 93.12 307 LEU A C 1
ATOM 2420 O O . LEU A 1 307 ? -8.880 -4.979 -3.152 1.00 93.12 307 LEU A O 1
ATOM 2424 N N . ALA A 1 308 ? -7.289 -3.494 -3.692 1.00 92.12 308 ALA A N 1
ATOM 2425 C CA . ALA A 1 308 ? -7.653 -3.432 -5.098 1.00 92.12 308 ALA A CA 1
ATOM 2426 C C . ALA A 1 308 ? -6.484 -3.017 -5.988 1.00 92.12 308 ALA A C 1
ATOM 2428 O O . ALA A 1 308 ? -5.490 -2.461 -5.529 1.00 92.12 308 ALA A O 1
ATOM 2429 N N . TYR A 1 309 ? -6.642 -3.254 -7.281 1.00 89.00 309 TYR A N 1
ATOM 2430 C CA . TYR A 1 309 ? -5.741 -2.824 -8.330 1.00 89.00 309 TYR A CA 1
ATOM 2431 C C . TYR A 1 309 ? -6.549 -2.168 -9.439 1.00 89.00 309 TYR A C 1
ATOM 2433 O O . TYR A 1 309 ? -7.425 -2.787 -10.052 1.00 89.00 309 TYR A O 1
ATOM 2441 N N . MET A 1 310 ? -6.251 -0.896 -9.685 1.00 84.31 310 MET A N 1
ATOM 2442 C CA . MET A 1 310 ? -6.938 -0.107 -10.695 1.00 84.31 310 MET A CA 1
ATOM 2443 C C . MET A 1 310 ? -6.186 -0.176 -12.023 1.00 84.31 310 MET A C 1
ATOM 2445 O O . MET A 1 310 ? -4.955 -0.047 -12.050 1.00 84.31 310 MET A O 1
ATOM 2449 N N . PRO A 1 311 ? -6.901 -0.367 -13.143 1.00 81.00 311 PRO A N 1
ATOM 2450 C CA . PRO A 1 311 ? -6.268 -0.363 -14.441 1.00 81.00 311 PRO A CA 1
ATOM 2451 C C . PRO A 1 311 ? -5.825 1.043 -14.837 1.00 81.00 311 PRO A C 1
ATOM 2453 O O . PRO A 1 311 ? -6.328 2.079 -14.391 1.00 81.00 311 PRO A O 1
ATOM 2456 N N . SER A 1 312 ? -4.869 1.062 -15.755 1.00 72.69 312 SER A N 1
ATOM 2457 C CA . SER A 1 312 ? -4.458 2.279 -16.430 1.00 72.69 312 SER A CA 1
ATOM 2458 C C . SER A 1 312 ? -5.618 2.892 -17.215 1.00 72.69 312 SER A C 1
ATOM 2460 O O . SER A 1 312 ? -6.181 2.252 -18.100 1.00 72.69 312 SER A O 1
ATOM 2462 N N . LEU A 1 313 ? -5.914 4.167 -16.958 1.00 68.94 313 LEU A N 1
ATOM 2463 C CA . LEU A 1 313 ? -6.924 4.899 -17.724 1.00 68.94 313 LEU A CA 1
ATOM 2464 C C . LEU A 1 313 ? -6.453 5.150 -19.173 1.00 68.94 313 LEU A C 1
ATOM 2466 O O . LEU A 1 313 ? -5.257 5.409 -19.383 1.00 68.94 313 LEU A O 1
ATOM 2470 N N . PRO A 1 314 ? -7.364 5.147 -20.168 1.00 66.62 314 PRO A N 1
ATOM 2471 C CA . PRO A 1 314 ? -7.043 5.463 -21.559 1.00 66.62 314 PRO A CA 1
ATOM 2472 C C . PRO A 1 314 ? -6.408 6.852 -21.732 1.00 66.62 314 PRO A C 1
ATOM 2474 O O . PRO A 1 314 ? -6.722 7.801 -21.009 1.00 66.62 314 PRO A O 1
ATOM 2477 N N . HIS A 1 315 ? -5.547 7.013 -22.744 1.00 58.59 315 HIS A N 1
ATOM 2478 C CA . HIS A 1 315 ? -4.758 8.237 -22.972 1.00 58.59 315 HIS A CA 1
ATOM 2479 C C . HIS A 1 315 ? -5.604 9.524 -23.073 1.00 58.59 315 HIS A C 1
ATOM 2481 O O . HIS A 1 315 ? -5.188 10.577 -22.592 1.00 58.59 315 HIS A O 1
ATOM 2487 N N . GLN A 1 316 ? -6.821 9.445 -23.626 1.00 56.81 316 GLN A N 1
ATOM 2488 C CA . GLN A 1 316 ? -7.761 10.576 -23.706 1.00 56.81 316 GLN A CA 1
ATOM 2489 C C . GLN A 1 316 ? -8.188 11.119 -22.331 1.00 56.81 316 GLN A C 1
ATOM 2491 O O . GLN A 1 316 ? -8.615 12.269 -22.220 1.00 56.81 316 GLN A O 1
ATOM 2496 N N . GLN A 1 317 ? -8.047 10.312 -21.281 1.00 55.00 317 GLN A N 1
ATOM 2497 C CA . GLN A 1 317 ? -8.417 10.657 -19.913 1.00 55.00 317 GLN A CA 1
ATOM 2498 C C . GLN A 1 317 ? -7.202 10.924 -19.015 1.00 55.00 317 GLN A C 1
ATOM 2500 O O . GLN A 1 317 ? -7.320 11.668 -18.044 1.00 55.00 317 GLN A O 1
ATOM 2505 N N . ARG A 1 318 ? -6.008 10.437 -19.396 1.00 50.94 318 ARG A N 1
ATOM 2506 C CA . ARG A 1 318 ? -4.736 10.671 -18.679 1.00 50.94 318 ARG A CA 1
ATOM 2507 C C . ARG A 1 318 ? -4.301 12.142 -18.614 1.00 50.94 318 ARG A C 1
ATOM 2509 O O . ARG A 1 318 ? -3.586 12.522 -17.692 1.00 50.94 318 ARG A O 1
ATOM 2516 N N . GLY A 1 319 ? -4.751 12.991 -19.544 1.00 42.62 319 GLY A N 1
ATOM 2517 C CA . GLY A 1 319 ? -4.422 14.428 -19.593 1.00 42.62 319 GLY A CA 1
ATOM 2518 C C . GLY A 1 319 ? -5.019 15.287 -18.464 1.00 42.62 319 GLY A C 1
ATOM 2519 O O . GLY A 1 319 ? -4.870 16.508 -18.472 1.00 42.62 319 GLY A O 1
ATOM 2520 N N . LYS A 1 320 ? -5.720 14.677 -17.503 1.00 47.19 320 LYS A N 1
ATOM 2521 C CA . LYS A 1 320 ? -6.373 15.341 -16.372 1.00 47.19 320 LYS A CA 1
ATOM 2522 C C . LYS A 1 320 ? -5.924 14.649 -15.087 1.00 47.19 320 LYS A C 1
ATOM 2524 O O . LYS A 1 320 ? -6.603 13.747 -14.635 1.00 47.19 320 LYS A O 1
ATOM 2529 N N . SER A 1 321 ? -4.755 15.037 -14.564 1.00 41.25 321 SER A N 1
ATOM 2530 C CA . SER A 1 321 ? -4.190 14.616 -13.267 1.00 41.25 321 SER A CA 1
ATOM 2531 C C . SER A 1 321 ? -4.715 13.263 -12.757 1.00 41.25 321 SER A C 1
ATOM 2533 O O . SER A 1 321 ? -5.609 13.216 -11.913 1.00 41.25 321 SER A O 1
ATOM 2535 N N . ILE A 1 322 ? -4.159 12.166 -13.282 1.00 44.53 322 ILE A N 1
ATOM 2536 C CA . ILE A 1 322 ? -4.388 10.805 -12.761 1.00 44.53 322 ILE A CA 1
ATOM 2537 C C . ILE A 1 322 ? -4.176 10.786 -11.235 1.00 44.53 322 ILE A C 1
ATOM 2539 O O . ILE A 1 322 ? -4.961 10.200 -10.499 1.00 44.53 322 ILE A O 1
ATOM 2543 N N . ILE A 1 323 ? -3.171 11.537 -10.773 1.00 43.03 323 ILE A N 1
ATOM 2544 C CA . ILE A 1 323 ? -2.817 11.719 -9.363 1.00 43.03 323 ILE A CA 1
ATOM 2545 C C . ILE A 1 323 ? -3.982 12.341 -8.573 1.00 43.03 323 ILE A C 1
ATOM 2547 O O . ILE A 1 323 ? -4.397 11.783 -7.570 1.00 43.03 323 ILE A O 1
ATOM 2551 N N . GLY A 1 324 ? -4.609 13.414 -9.068 1.00 43.84 324 GLY A N 1
ATOM 2552 C CA . GLY A 1 324 ? -5.727 14.074 -8.376 1.00 43.84 324 GLY A CA 1
ATOM 2553 C C . GLY A 1 324 ? -7.077 13.346 -8.463 1.00 43.84 324 GLY A C 1
ATOM 2554 O O . GLY A 1 324 ? -8.017 13.736 -7.760 1.00 43.84 324 GLY A O 1
ATOM 2555 N N . CYS A 1 325 ? -7.186 12.339 -9.338 1.00 44.69 325 CYS A N 1
ATOM 2556 C CA . CYS A 1 325 ? -8.347 11.452 -9.439 1.00 44.69 325 CYS A CA 1
ATOM 2557 C C . CYS A 1 325 ? -8.234 10.284 -8.447 1.00 44.69 325 CYS A C 1
ATOM 2559 O O . CYS A 1 325 ? -9.220 9.951 -7.799 1.00 44.69 325 CYS A O 1
ATOM 2561 N N . TYR A 1 326 ? -7.032 9.722 -8.269 1.00 49.34 326 TYR A N 1
ATOM 2562 C CA . TYR A 1 326 ? -6.793 8.599 -7.356 1.00 49.34 326 TYR A CA 1
ATOM 2563 C C . TYR A 1 326 ? -6.474 9.021 -5.907 1.00 49.34 326 TYR A C 1
ATOM 2565 O O . TYR A 1 326 ? -6.938 8.359 -4.985 1.00 49.34 326 TYR A O 1
ATOM 2573 N N . GLU A 1 327 ? -5.846 10.182 -5.664 1.00 41.97 327 GLU A N 1
ATOM 2574 C CA . GLU A 1 327 ? -5.693 10.767 -4.308 1.00 41.97 327 GLU A CA 1
ATOM 2575 C C . GLU A 1 327 ? -7.035 11.076 -3.616 1.00 41.97 327 GLU A C 1
ATOM 2577 O O . GLU A 1 327 ? -7.089 11.288 -2.406 1.00 41.97 327 GLU A O 1
ATOM 2582 N N . ARG A 1 328 ? -8.129 11.148 -4.384 1.00 44.78 328 ARG A N 1
ATOM 2583 C CA . ARG A 1 328 ? -9.483 11.359 -3.859 1.00 44.78 328 ARG A CA 1
ATOM 2584 C C . ARG A 1 328 ? -10.194 10.052 -3.513 1.00 44.78 328 ARG A C 1
ATOM 2586 O O . ARG A 1 328 ? -11.065 10.064 -2.654 1.00 44.78 328 ARG A O 1
ATOM 2593 N N . LEU A 1 329 ? -9.787 8.941 -4.129 1.00 40.09 329 LEU A N 1
ATOM 2594 C CA . LEU A 1 329 ? -10.314 7.604 -3.850 1.00 40.09 329 LEU A CA 1
ATOM 2595 C C . LEU A 1 329 ? -9.781 7.030 -2.529 1.00 40.09 329 LEU A C 1
ATOM 2597 O O . LEU A 1 329 ? -10.463 6.220 -1.922 1.00 40.09 329 LEU A O 1
ATOM 2601 N N . SER A 1 330 ? -8.627 7.494 -2.034 1.00 34.84 330 SER A N 1
ATOM 2602 C CA . SER A 1 330 ? -8.131 7.163 -0.684 1.00 34.84 330 SER A CA 1
ATOM 2603 C C . SER A 1 330 ? -8.816 7.946 0.448 1.00 34.84 330 SER A C 1
ATOM 2605 O O . SER A 1 330 ? -8.464 7.767 1.612 1.00 34.84 330 SER A O 1
ATOM 2607 N N . ARG A 1 331 ? -9.765 8.837 0.122 1.00 33.06 331 ARG A N 1
ATOM 2608 C CA . ARG A 1 331 ? -10.580 9.597 1.089 1.00 33.06 331 ARG A CA 1
ATOM 2609 C C . ARG A 1 331 ? -12.039 9.124 1.171 1.00 33.06 331 ARG A C 1
ATOM 2611 O O . ARG A 1 331 ? -12.809 9.755 1.893 1.00 33.06 331 ARG A O 1
ATOM 2618 N N . LEU A 1 332 ? -12.406 8.085 0.418 1.00 32.50 332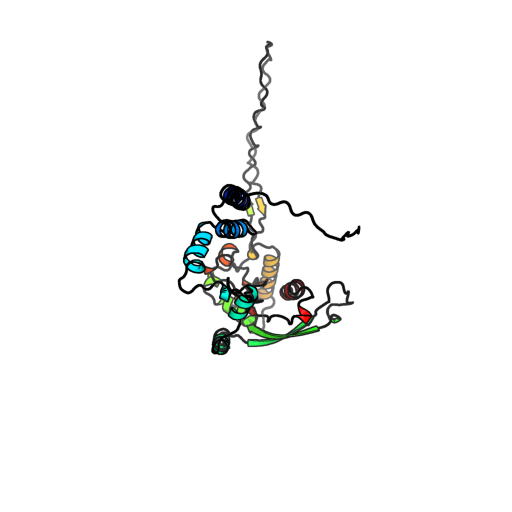 LEU A N 1
ATOM 2619 C CA . LEU A 1 332 ? -13.677 7.362 0.546 1.00 32.50 332 LEU A CA 1
ATOM 2620 C C . LEU A 1 332 ? -13.506 6.189 1.512 1.00 32.50 332 LEU A C 1
ATOM 2622 O O . LEU A 1 332 ? -14.480 5.903 2.236 1.00 32.50 332 LEU A O 1
#

Radius of gyration: 37.5 Å; chains: 1; bounding box: 86×66×117 Å

Sequence (332 aa):
MNMCRLCGLLNCPHSVVRVVAGVHLLGLRAVTETITDFFAPFLNASVFRLMRWYYSGSAVKSAGELDRLVHDVILAPDFDPQDFLGFRAKKELERMDTPIDGAELAREETFSAEDGWRRGSVRISLPKAKIRHDSETAAPTFEVENIIYRPFLASIKAAYEDAVAERYHHIPFQLFANRPPTTAAPASPDLSDRPEHHDDPVPPSAAPEQTPDACPPPPATQRLYSEAYNADTLKELDDAIQLKAKDDREQDDPPDLEYAVAPIGLYSDSTHLTNFGTASLWPIYFWILGLSKYIRAMPSSFATHHLAYMPSLPHQQRGKSIIGCYERLSRL

pLDDT: mean 74.16, std 21.68, range [25.92, 96.62]

Foldseek 3Di:
DDDDDDDDDDDDDDDDDDDDDDDDPPVVVVVVVVQCVVQPPDPDPVVSVLVVVQPPDDPPDDPVVSVCCVVVAVVDPPHDPVVCVVDDQQVVLQVVVDDDVCVVVVVCVVQDCVVQKDFAKDKFFDAFPPDDDPDSVRGDIDIFGGKIFHDPVVLLVVLCVDPCVVQFQQAADWDKDFDDPPPPDPPDPDPDDDDDDDDDDDDDDDDDDDDPDDDPPGGDMDTDDAFPSNDVVQVVVQVVQVVCLPPPDDPPDDNPDDTTDFDKQWDWDWDDPDPGHPDIKIWIWMARRSHHPVLVVDVVNVRIGTGIIGDDDDPVPVVGPPVVRVVVVSVD

Secondary structure (DSSP, 8-state):
--------------------S--SSHHHHHHHHHHHHHHTTSSSHHHHHHHHHHHSS-TT--HHHHHHIIIIIIT-TT--GGGGTT--HHHHHHHHTSPPTTHHHHHHHHT-TTTT-EEEEEEEE-PPTT---SSSTTSPEEEEEEEEE--HHHHHHHHHHSGGGGG---S---EEEEPPP---PPPP--S---------PPP-PPPPP-----PPPPP-EEEE--SGGGSHHHHHHHHHHHHHHHH---TT--TT-------EEEEE--EE--SSS--EEEEEEEEETTS-HHHHT-GGG---EEEEEEPPPPHHHHTTTHHHHHTTGGG-

InterPro domains:
  IPR041078 Plavaka transposase [PF18759] (252-312)